Protein AF-A0A2A6BSS5-F1 (afdb_monomer_lite)

Structure (mmCIF, N/CA/C/O backbone):
data_AF-A0A2A6BSS5-F1
#
_entry.id   AF-A0A2A6BSS5-F1
#
loop_
_atom_site.group_PDB
_atom_site.id
_atom_site.type_symbol
_atom_site.label_atom_id
_atom_site.label_alt_id
_atom_site.label_comp_id
_atom_site.label_asym_id
_atom_site.label_entity_id
_atom_site.label_seq_id
_atom_site.pdbx_PDB_ins_code
_atom_site.Cartn_x
_atom_site.Cartn_y
_atom_site.Cartn_z
_atom_site.occupancy
_atom_site.B_iso_or_equiv
_atom_site.auth_seq_id
_atom_site.auth_comp_id
_atom_site.auth_asym_id
_atom_site.auth_atom_id
_atom_site.pdbx_PDB_model_num
ATOM 1 N N . MET A 1 1 ? -12.549 15.192 -15.424 1.00 35.25 1 MET A N 1
ATOM 2 C CA . MET A 1 1 ? -13.042 13.876 -14.959 1.00 35.25 1 MET A CA 1
ATOM 3 C C . MET A 1 1 ? -14.155 14.112 -13.940 1.00 35.25 1 MET A C 1
ATOM 5 O O . MET A 1 1 ? -13.982 14.927 -13.042 1.00 35.25 1 MET A O 1
ATOM 9 N N . LYS A 1 2 ? -15.348 13.545 -14.154 1.00 28.42 2 LYS A N 1
ATOM 10 C CA . LYS A 1 2 ? -16.578 13.883 -13.412 1.00 28.42 2 LYS A CA 1
ATOM 11 C C . LYS A 1 2 ? -16.532 13.221 -12.025 1.00 28.42 2 LYS A C 1
ATOM 13 O O . LYS A 1 2 ? -16.532 11.998 -11.940 1.00 28.42 2 LYS A O 1
ATOM 18 N N . ARG A 1 3 ? -16.462 14.033 -10.963 1.00 32.91 3 ARG A N 1
ATOM 19 C CA . ARG A 1 3 ? -16.429 13.622 -9.546 1.00 32.91 3 ARG A CA 1
ATOM 20 C C . ARG A 1 3 ? -17.677 12.781 -9.235 1.00 32.91 3 ARG A C 1
ATOM 22 O O . ARG A 1 3 ? -18.766 13.334 -9.099 1.00 32.91 3 ARG A O 1
ATOM 29 N N . ARG A 1 4 ? -17.546 11.454 -9.172 1.00 34.50 4 ARG A N 1
ATOM 30 C CA . ARG A 1 4 ? -18.600 10.576 -8.647 1.00 34.50 4 ARG A CA 1
ATOM 31 C C . ARG A 1 4 ? -18.338 10.370 -7.162 1.00 34.50 4 ARG A C 1
ATOM 33 O O . ARG A 1 4 ? -17.278 9.900 -6.772 1.00 34.50 4 ARG A O 1
ATOM 40 N N . ARG A 1 5 ? -19.298 10.812 -6.350 1.00 27.81 5 ARG A N 1
ATOM 41 C CA . ARG A 1 5 ? -19.370 10.572 -4.910 1.00 27.81 5 ARG A CA 1
ATOM 42 C C . ARG A 1 5 ? -19.511 9.061 -4.718 1.00 27.81 5 ARG A C 1
ATOM 44 O O . ARG A 1 5 ? -20.561 8.516 -5.036 1.00 27.81 5 ARG A O 1
ATOM 51 N N . ILE A 1 6 ? -18.443 8.403 -4.284 1.00 34.53 6 ILE A N 1
ATOM 52 C CA . ILE A 1 6 ? -18.503 7.017 -3.825 1.00 34.53 6 ILE A CA 1
ATOM 53 C C . ILE A 1 6 ? -19.058 7.091 -2.404 1.00 34.53 6 ILE A C 1
ATOM 55 O O . ILE A 1 6 ? -18.417 7.648 -1.514 1.00 34.53 6 ILE A O 1
ATOM 59 N N . GLU A 1 7 ? -20.299 6.646 -2.224 1.00 29.14 7 GLU A N 1
ATOM 60 C CA . GLU A 1 7 ? -20.890 6.500 -0.899 1.00 29.14 7 GLU A CA 1
ATOM 61 C C . GLU A 1 7 ? -20.183 5.358 -0.169 1.00 29.14 7 GLU A C 1
ATOM 63 O O . GLU A 1 7 ? -20.117 4.222 -0.635 1.00 29.14 7 GLU A O 1
ATOM 68 N N . SER A 1 8 ? -19.602 5.701 0.974 1.00 37.25 8 SER A N 1
ATOM 69 C CA . SER A 1 8 ? -18.917 4.803 1.887 1.00 37.25 8 SER A CA 1
ATOM 70 C C . SER A 1 8 ? -19.925 3.896 2.590 1.00 37.25 8 SER A C 1
ATOM 72 O O . SER A 1 8 ? -20.423 4.238 3.657 1.00 37.25 8 SER A O 1
ATOM 74 N N . ASN A 1 9 ? -20.192 2.732 2.006 1.00 31.08 9 ASN A N 1
ATOM 75 C CA . ASN A 1 9 ? -20.842 1.612 2.681 1.00 31.08 9 ASN A CA 1
ATOM 76 C C . ASN A 1 9 ? -19.883 0.418 2.691 1.00 31.08 9 ASN A C 1
ATOM 78 O O . ASN A 1 9 ? -20.084 -0.569 1.994 1.00 31.08 9 ASN A O 1
ATOM 82 N N . MET A 1 10 ? -18.817 0.523 3.486 1.00 33.16 10 MET A N 1
ATOM 83 C CA . MET A 1 10 ? -17.991 -0.623 3.872 1.00 33.16 10 MET A CA 1
ATOM 84 C C . MET A 1 10 ? -18.203 -0.885 5.365 1.00 33.16 10 MET A C 1
ATOM 86 O O . MET A 1 10 ? -17.323 -0.719 6.202 1.00 33.16 10 MET A O 1
ATOM 90 N N . LEU A 1 11 ? -19.446 -1.228 5.693 1.00 34.59 11 LEU A N 1
ATOM 91 C CA . LEU A 1 11 ? -19.810 -1.909 6.925 1.00 34.59 11 LEU A CA 1
ATOM 92 C C . LEU A 1 11 ? -19.987 -3.367 6.525 1.00 34.59 11 LEU A C 1
ATOM 94 O O . LEU A 1 11 ? -20.941 -3.679 5.823 1.00 34.59 11 LEU A O 1
ATOM 98 N N . ALA A 1 12 ? -19.065 -4.238 6.923 1.00 31.34 12 ALA A N 1
ATOM 99 C CA . ALA A 1 12 ? -19.339 -5.665 6.969 1.00 31.34 12 ALA A CA 1
ATOM 100 C C . ALA A 1 12 ? -20.230 -5.909 8.198 1.00 31.34 12 ALA A C 1
ATOM 102 O O . ALA A 1 12 ? -19.747 -5.730 9.321 1.00 31.34 12 ALA A O 1
ATOM 103 N N . PRO A 1 13 ? -21.519 -6.264 8.045 1.00 34.94 13 PRO A N 1
ATOM 104 C CA . PRO A 1 13 ? -22.302 -6.764 9.154 1.00 34.94 13 PRO A CA 1
ATOM 105 C C . PRO A 1 13 ? -22.022 -8.260 9.284 1.00 34.94 13 PRO A C 1
ATOM 107 O O . PRO A 1 13 ? -21.917 -8.988 8.295 1.00 34.94 13 PRO A O 1
ATOM 110 N N . GLY A 1 14 ? -21.887 -8.701 10.531 1.00 31.33 14 GLY A N 1
ATOM 111 C CA . GLY A 1 14 ? -21.763 -10.103 10.881 1.00 31.33 14 GLY A CA 1
ATOM 112 C C . GLY A 1 14 ? -22.845 -10.969 10.239 1.00 31.33 14 GLY A C 1
ATOM 113 O O . GLY A 1 14 ? -23.948 -10.523 9.927 1.00 31.33 14 GLY A O 1
ATOM 114 N N . VAL A 1 15 ? -22.471 -12.229 10.062 1.00 35.12 15 VAL A N 1
ATOM 115 C CA . VAL A 1 15 ? -23.301 -13.350 9.630 1.00 35.12 15 VAL A CA 1
ATOM 116 C C . VAL A 1 15 ? -24.721 -13.229 10.201 1.00 35.12 15 VAL A C 1
ATOM 118 O O . VAL A 1 15 ? -24.932 -13.290 11.413 1.00 35.12 15 VAL A O 1
ATOM 121 N N . HIS A 1 16 ? -25.678 -13.023 9.292 1.00 35.75 16 HIS A N 1
ATOM 122 C CA . HIS A 1 16 ? -27.119 -12.986 9.529 1.00 35.75 16 HIS A CA 1
ATOM 123 C C . HIS A 1 16 ? -27.554 -14.147 10.439 1.00 35.75 16 HIS A C 1
ATOM 125 O O . HIS A 1 16 ? -27.261 -15.311 10.185 1.00 35.75 16 HIS A O 1
ATOM 131 N N . THR A 1 17 ? -28.139 -13.839 11.594 1.00 36.16 17 THR A N 1
ATOM 1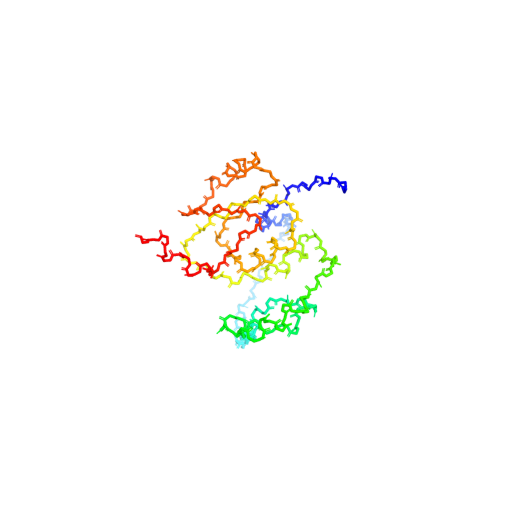32 C CA . THR A 1 17 ? -29.599 -13.787 11.779 1.00 36.16 17 THR A CA 1
ATOM 133 C C . THR A 1 17 ? -30.287 -15.103 11.410 1.00 36.16 17 THR A C 1
ATOM 135 O O . THR A 1 17 ? -30.674 -15.327 10.269 1.00 36.16 17 THR A O 1
ATOM 138 N N . PHE A 1 18 ? -30.449 -15.940 12.439 1.00 37.56 18 PHE A N 1
ATOM 139 C CA . PHE A 1 18 ? -31.662 -16.698 12.762 1.00 37.56 18 PHE A CA 1
ATOM 140 C C . PHE A 1 18 ? -32.727 -16.723 11.654 1.00 37.56 18 PHE A C 1
ATOM 142 O O . PHE A 1 18 ? -33.501 -15.778 11.488 1.00 37.56 18 PHE A O 1
ATOM 149 N N . CYS A 1 19 ? -32.791 -17.847 10.940 1.00 30.11 19 CYS A N 1
ATOM 150 C CA . CYS A 1 19 ? -33.908 -18.155 10.062 1.00 30.11 19 CYS A CA 1
ATOM 151 C C . CYS A 1 19 ? -35.148 -18.434 10.927 1.00 30.11 19 CYS A C 1
ATOM 153 O O . CYS A 1 19 ? -35.145 -19.295 11.808 1.00 30.11 19 CYS A O 1
ATOM 155 N N . PHE A 1 20 ? -36.173 -17.627 10.705 1.00 34.31 20 PHE A N 1
ATOM 156 C CA . PHE A 1 20 ? -37.417 -17.557 11.453 1.00 34.31 20 PHE A CA 1
ATOM 157 C C . PHE A 1 20 ? -38.507 -18.337 10.687 1.00 34.31 20 PHE A C 1
ATOM 159 O O . PHE A 1 20 ? -38.523 -18.327 9.460 1.00 34.31 20 PHE A O 1
ATOM 166 N N . LEU A 1 21 ? -39.457 -18.892 11.449 1.00 33.62 21 LEU A N 1
ATOM 167 C CA . LEU A 1 21 ? -40.807 -19.372 11.096 1.00 33.62 21 LEU A CA 1
ATOM 168 C C . LEU A 1 21 ? -41.075 -20.866 10.771 1.00 33.62 21 LEU A C 1
ATOM 170 O O . LEU A 1 21 ? -40.764 -21.406 9.718 1.00 33.62 21 LEU A O 1
ATOM 174 N N . THR A 1 22 ? -41.893 -21.408 11.690 1.00 39.53 22 THR A N 1
ATOM 175 C CA . THR A 1 22 ? -43.104 -22.236 11.517 1.00 39.53 22 THR A CA 1
ATOM 176 C C . THR A 1 22 ? -42.973 -23.725 11.222 1.00 39.53 22 THR A C 1
ATOM 178 O O . THR A 1 22 ? -42.830 -24.125 10.079 1.00 39.53 22 THR A O 1
ATOM 181 N N . MET A 1 23 ? -43.271 -24.543 12.238 1.00 34.22 23 MET A N 1
ATOM 182 C CA . MET A 1 23 ? -44.526 -25.310 12.264 1.00 34.22 23 MET A CA 1
ATOM 183 C C . MET A 1 23 ? -44.849 -25.771 13.693 1.00 34.22 23 MET A C 1
ATOM 185 O O . MET A 1 23 ? -44.180 -26.624 14.267 1.00 34.22 23 MET A O 1
ATOM 189 N N . VAL A 1 24 ? -45.898 -25.178 14.266 1.00 42.12 24 VAL A N 1
ATOM 190 C CA . VAL A 1 24 ? -46.597 -25.710 15.438 1.00 42.12 24 VAL A CA 1
ATOM 191 C C . VAL A 1 24 ? -47.544 -26.818 14.965 1.00 42.12 24 VAL A C 1
ATOM 193 O O . VAL A 1 24 ? -48.192 -26.692 13.928 1.00 42.12 24 VAL A O 1
ATOM 196 N N . SER A 1 25 ? -47.651 -27.852 15.801 1.00 38.94 25 SER A N 1
ATOM 197 C CA . SER A 1 25 ? -48.697 -28.882 15.893 1.00 38.94 25 SER A CA 1
ATOM 198 C C . SER A 1 25 ? -48.758 -29.989 14.832 1.00 38.94 25 SER A C 1
ATOM 200 O O . SER A 1 25 ? -49.351 -29.834 13.772 1.00 38.94 25 SER A O 1
ATOM 202 N N . ALA A 1 26 ? -48.319 -31.183 15.238 1.00 38.72 26 ALA A N 1
ATOM 203 C CA . ALA A 1 26 ? -49.088 -32.406 15.023 1.00 38.72 26 ALA A CA 1
ATOM 204 C C . ALA A 1 26 ? -49.030 -33.258 16.302 1.00 38.72 26 ALA A C 1
ATOM 206 O O . ALA A 1 26 ? -47.962 -33.627 16.787 1.00 38.72 26 ALA A O 1
ATOM 207 N N . LEU A 1 27 ? -50.211 -33.471 16.880 1.00 41.69 27 LEU A N 1
ATOM 208 C CA . LEU A 1 27 ? -50.489 -34.307 18.040 1.00 41.69 27 LEU A CA 1
ATOM 209 C C . LEU A 1 27 ? -50.230 -35.792 17.741 1.00 41.69 27 LEU A C 1
ATOM 211 O O . LEU A 1 27 ? -50.433 -36.258 16.624 1.00 41.69 27 LEU A O 1
ATOM 215 N N . SER A 1 28 ? -49.920 -36.521 18.817 1.00 46.22 28 SER A N 1
ATOM 216 C CA . SER A 1 28 ? -50.240 -37.939 19.038 1.00 46.22 28 SER A CA 1
ATOM 217 C C . SER A 1 28 ? -49.720 -38.962 18.023 1.00 46.22 28 SER A C 1
ATOM 219 O O . SER A 1 28 ? -50.402 -39.295 17.062 1.00 46.22 28 SER A O 1
ATOM 221 N N . LEU A 1 29 ? -48.593 -39.595 18.346 1.00 41.75 29 LEU A N 1
ATOM 222 C CA . LEU A 1 29 ? -48.520 -41.022 18.695 1.00 41.75 29 LEU A CA 1
ATOM 223 C C . LEU A 1 29 ? -47.066 -41.368 19.028 1.00 41.75 29 LEU A C 1
ATOM 225 O O . LEU A 1 29 ? -46.130 -40.881 18.403 1.00 41.75 29 LEU A O 1
ATOM 229 N N . GLY A 1 30 ? -46.899 -42.140 20.098 1.00 43.78 30 GLY A N 1
ATOM 230 C CA . GLY A 1 30 ? -45.606 -42.474 20.667 1.00 43.78 30 GLY A CA 1
ATOM 231 C C . GLY A 1 30 ? -44.713 -43.284 19.730 1.00 43.78 30 GLY A C 1
ATOM 232 O O . GLY A 1 30 ? -45.187 -44.069 18.915 1.00 43.78 30 GLY A O 1
ATOM 233 N N . ILE A 1 31 ? -43.414 -43.156 20.010 1.00 44.47 31 ILE A N 1
ATOM 234 C CA .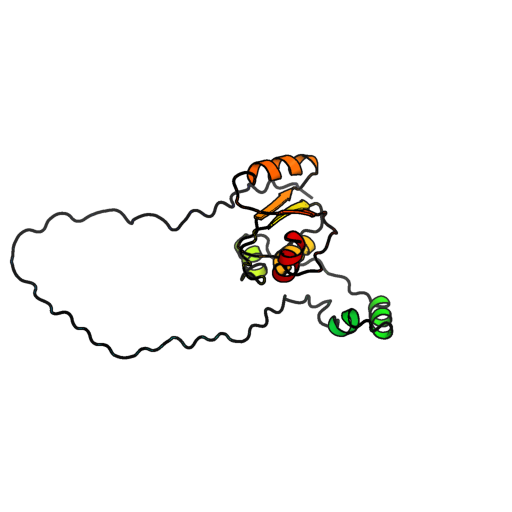 ILE A 1 31 ? -42.294 -43.992 19.562 1.00 44.47 31 ILE A CA 1
ATOM 235 C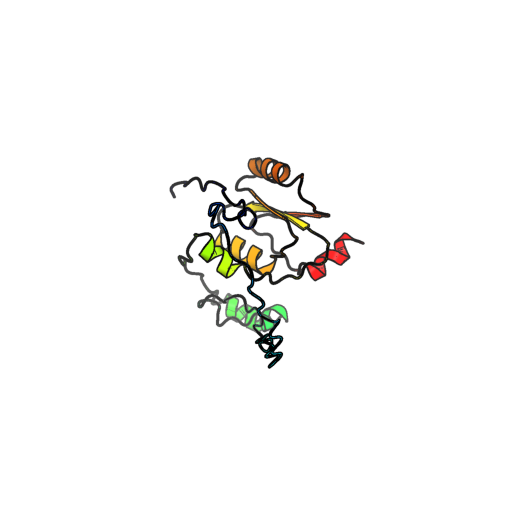 C . ILE A 1 31 ? -41.724 -43.623 18.185 1.00 44.47 31 ILE A C 1
ATOM 237 O O . ILE A 1 31 ? -42.162 -44.107 17.150 1.00 44.47 31 ILE A O 1
ATOM 241 N N . PHE A 1 32 ? -40.611 -42.885 18.217 1.00 34.31 32 PHE A N 1
ATOM 242 C CA . PHE A 1 32 ? -39.498 -43.098 17.293 1.00 34.31 32 PHE A CA 1
ATOM 243 C C . PHE A 1 32 ? -38.210 -43.220 18.107 1.00 34.31 32 PHE A C 1
ATOM 245 O O . PHE A 1 32 ? -37.619 -42.235 18.543 1.00 34.31 32 PHE A O 1
ATOM 252 N N . VAL A 1 33 ? -37.797 -44.465 18.337 1.00 41.34 33 VAL A N 1
ATOM 253 C CA . VAL A 1 33 ? -36.408 -44.796 18.647 1.00 41.34 33 VAL A CA 1
ATOM 254 C C . VAL A 1 33 ? -35.722 -44.988 17.304 1.00 41.34 33 VAL A C 1
ATOM 256 O O . VAL A 1 33 ? -36.012 -45.957 16.610 1.00 41.34 33 VAL A O 1
ATOM 259 N N . ILE A 1 34 ? -34.802 -44.094 16.944 1.00 42.91 34 ILE A N 1
ATOM 260 C CA . ILE A 1 34 ? -33.728 -44.433 16.009 1.00 42.91 34 ILE A CA 1
ATOM 261 C C . ILE A 1 34 ? -32.411 -44.059 16.683 1.00 42.91 34 ILE A C 1
ATOM 263 O O . ILE A 1 34 ? -31.989 -42.909 16.722 1.00 42.91 34 ILE A O 1
ATOM 267 N N . SER A 1 35 ? -31.850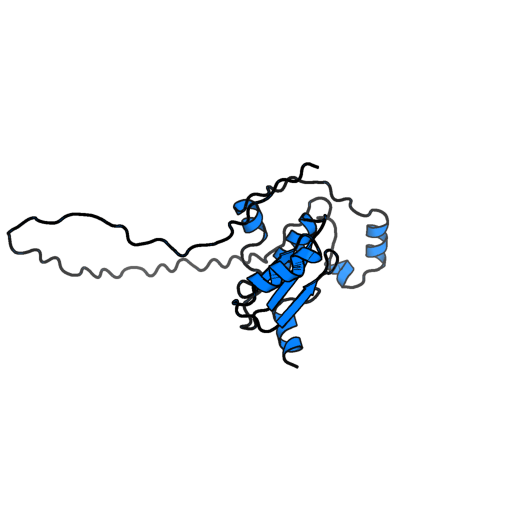 -45.104 17.292 1.00 37.81 35 SER A N 1
ATOM 268 C CA . SER A 1 35 ? -30.439 -45.376 17.546 1.00 37.81 35 SER A CA 1
ATOM 269 C C . SER A 1 35 ? -29.459 -44.437 16.841 1.00 37.81 35 SER A C 1
ATOM 271 O O . SER A 1 35 ? -29.403 -44.394 15.613 1.00 37.81 35 SER A O 1
ATOM 273 N N . SER A 1 36 ? -28.593 -43.810 17.634 1.00 42.38 36 SER A N 1
ATOM 274 C CA . SER A 1 36 ? -27.334 -43.209 17.206 1.00 42.38 36 SER A CA 1
ATOM 275 C C . SER A 1 36 ? -26.511 -44.211 16.387 1.00 42.38 36 SER A C 1
ATOM 277 O O . SER A 1 36 ? -25.847 -45.084 16.945 1.00 42.38 36 SER A O 1
ATOM 279 N N . LEU A 1 37 ? -26.535 -44.100 15.059 1.00 41.38 37 LEU A N 1
ATOM 280 C CA . LEU A 1 37 ? -25.572 -44.786 14.205 1.00 41.38 37 LEU A CA 1
ATOM 281 C C . LEU A 1 37 ? -24.317 -43.907 14.116 1.00 41.38 37 LEU A C 1
ATOM 283 O O . LEU A 1 37 ? -24.152 -43.109 13.199 1.00 41.38 37 LEU A O 1
ATOM 287 N N . ASN A 1 38 ? -23.432 -44.048 15.104 1.00 44.25 38 ASN A N 1
ATOM 288 C CA . ASN A 1 38 ? -22.032 -43.662 14.950 1.00 44.25 38 ASN A CA 1
ATOM 289 C C . ASN A 1 38 ? -21.362 -44.700 14.043 1.00 44.25 38 ASN A C 1
ATOM 291 O O . ASN A 1 38 ? -20.769 -45.666 14.518 1.00 44.25 38 ASN A O 1
ATOM 295 N N . LEU A 1 39 ? -21.474 -44.511 12.730 1.00 39.78 39 LEU A N 1
ATOM 296 C CA . LEU A 1 39 ? -20.577 -45.142 11.769 1.00 39.78 39 LEU A CA 1
ATOM 297 C C . LEU A 1 39 ? -19.415 -44.178 11.541 1.00 39.78 39 LEU A C 1
ATOM 299 O O . LEU A 1 39 ? -19.401 -43.370 10.618 1.00 39.78 39 LEU A O 1
ATOM 303 N N . GLY A 1 40 ? -18.456 -44.256 12.463 1.00 43.09 40 GLY A N 1
ATOM 304 C CA . GLY A 1 40 ? -17.116 -43.747 12.244 1.00 43.09 40 GLY A CA 1
ATOM 305 C C . GLY A 1 40 ? -16.466 -44.562 11.135 1.00 43.09 40 GLY A C 1
ATOM 306 O O . GLY A 1 40 ? -16.069 -45.702 11.353 1.00 43.09 40 GLY A O 1
ATOM 307 N N . LEU A 1 41 ? -16.370 -43.969 9.950 1.00 35.50 41 LEU A N 1
ATOM 308 C CA . LEU A 1 41 ? -15.462 -44.396 8.899 1.00 35.50 41 LEU A CA 1
ATOM 309 C C . LEU A 1 41 ? -14.892 -43.151 8.229 1.00 35.50 41 LEU A C 1
ATOM 311 O O . LEU A 1 41 ? -15.622 -42.362 7.639 1.00 35.50 41 LEU A O 1
ATOM 315 N N . GLY A 1 42 ? -13.570 -43.035 8.312 1.00 32.06 42 GLY A N 1
ATOM 316 C CA . GLY A 1 42 ? -12.776 -42.209 7.417 1.00 32.06 42 GLY A CA 1
ATOM 317 C C . GLY A 1 42 ? -12.687 -40.750 7.826 1.00 32.06 42 GLY A C 1
ATOM 318 O O . GLY A 1 42 ? -13.370 -39.894 7.273 1.00 32.06 42 GLY A O 1
ATOM 319 N N . SER A 1 43 ? -11.739 -40.454 8.712 1.00 37.16 43 SER A N 1
ATOM 320 C CA . SER A 1 43 ? -10.985 -39.209 8.621 1.00 37.16 43 SER A CA 1
ATOM 321 C C . SER A 1 43 ? -10.287 -39.169 7.258 1.00 37.16 43 SER A C 1
ATOM 323 O O . SER A 1 43 ? -9.132 -39.562 7.127 1.00 37.16 43 SER A O 1
ATOM 325 N N . ASN A 1 44 ? -10.998 -38.720 6.230 1.00 36.97 44 ASN A N 1
ATOM 326 C CA . ASN A 1 44 ? -10.332 -38.005 5.162 1.00 36.97 44 ASN A CA 1
ATOM 327 C C . ASN A 1 44 ? -10.256 -36.568 5.658 1.00 36.97 44 ASN A C 1
ATOM 329 O O . ASN A 1 44 ? -11.170 -35.772 5.444 1.00 36.97 44 ASN A O 1
ATOM 333 N N . GLU A 1 45 ? -9.172 -36.273 6.383 1.00 38.16 45 GLU A N 1
ATOM 334 C CA . GLU A 1 45 ? -8.585 -34.941 6.304 1.00 38.16 45 GLU A CA 1
ATOM 335 C C . GLU A 1 45 ? -8.635 -34.536 4.826 1.00 38.16 45 GLU A C 1
ATOM 337 O O . GLU A 1 45 ? -8.125 -35.281 3.977 1.00 38.16 45 GLU A O 1
ATOM 342 N N . PRO A 1 46 ? -9.249 -33.400 4.462 1.00 34.06 46 PRO A N 1
ATOM 343 C CA . PRO A 1 46 ? -8.795 -32.743 3.263 1.00 34.06 46 PRO A CA 1
ATOM 344 C C . PRO A 1 46 ? -7.335 -32.421 3.555 1.00 34.06 46 PRO A C 1
ATOM 346 O O . PRO A 1 46 ? -7.048 -31.576 4.401 1.00 34.06 46 PRO A O 1
ATOM 349 N N . LEU A 1 47 ? -6.448 -33.195 2.924 1.00 32.84 47 LEU A N 1
ATOM 350 C CA . LEU A 1 47 ? -5.043 -32.878 2.758 1.00 32.84 47 LEU A CA 1
ATOM 351 C C . LEU A 1 47 ? -4.955 -31.375 2.568 1.00 32.84 47 LEU A C 1
ATOM 353 O O . LEU A 1 47 ? -5.464 -30.838 1.582 1.00 32.84 47 LEU A O 1
ATOM 357 N N . ASP A 1 48 ? -4.369 -30.746 3.574 1.00 38.59 48 ASP A N 1
ATOM 358 C CA . ASP A 1 48 ? -3.914 -29.381 3.569 1.00 38.59 48 ASP A CA 1
ATOM 359 C C . ASP A 1 48 ? -2.993 -29.211 2.362 1.00 38.59 48 ASP A C 1
ATOM 361 O O . ASP A 1 48 ? -1.782 -29.424 2.403 1.00 38.59 48 ASP A O 1
ATOM 365 N N . GLN A 1 49 ? -3.609 -28.894 1.229 1.00 35.97 49 GLN A N 1
ATOM 366 C CA . GLN A 1 49 ? -2.940 -28.274 0.114 1.00 35.97 49 GLN A CA 1
ATOM 367 C C . GLN A 1 49 ? -2.752 -26.808 0.504 1.00 35.97 49 GLN A C 1
ATOM 369 O O . GLN A 1 49 ? -3.271 -25.903 -0.144 1.00 35.97 49 GLN A O 1
ATOM 374 N N . HIS A 1 50 ? -1.899 -26.566 1.501 1.00 39.94 50 HIS A N 1
ATOM 375 C CA . HIS A 1 50 ? -0.900 -25.516 1.398 1.00 39.94 50 HIS A CA 1
ATOM 376 C C . HIS A 1 50 ? -0.010 -25.854 0.192 1.00 39.94 50 HIS A C 1
ATOM 378 O O . HIS A 1 50 ? 1.175 -26.177 0.298 1.00 39.94 50 HIS A O 1
ATOM 384 N N . GLU A 1 51 ? -0.609 -25.805 -1.001 1.00 38.22 51 GLU A N 1
ATOM 385 C CA . GLU A 1 51 ? 0.135 -25.514 -2.199 1.00 38.22 51 GLU A CA 1
ATOM 386 C C . GLU A 1 51 ? 0.879 -24.224 -1.875 1.00 38.22 51 GLU A C 1
ATOM 388 O O . GLU A 1 51 ? 0.293 -23.258 -1.381 1.00 38.22 51 GLU A O 1
ATOM 393 N N . ASN A 1 52 ? 2.197 -24.276 -2.038 1.00 40.31 52 ASN A N 1
ATOM 394 C CA . ASN A 1 52 ? 3.104 -23.148 -1.940 1.00 40.31 52 ASN A CA 1
ATOM 395 C C . ASN A 1 52 ? 2.692 -22.094 -2.980 1.00 40.31 52 ASN A C 1
ATOM 397 O O . ASN A 1 52 ? 3.376 -21.877 -3.979 1.00 40.31 52 ASN A O 1
ATOM 401 N N . ILE A 1 53 ? 1.583 -21.401 -2.742 1.00 46.59 53 ILE A N 1
ATOM 402 C CA . ILE A 1 53 ? 1.348 -20.080 -3.279 1.00 46.59 53 ILE A CA 1
ATOM 403 C C . ILE A 1 53 ? 2.285 -19.213 -2.453 1.00 46.59 53 ILE A C 1
ATOM 405 O O . ILE A 1 53 ? 1.904 -18.582 -1.471 1.00 46.59 53 ILE A O 1
ATOM 409 N N . VAL A 1 54 ? 3.565 -19.219 -2.833 1.00 51.28 54 VAL A N 1
ATOM 410 C CA . VAL A 1 54 ? 4.360 -18.013 -2.656 1.00 51.28 54 VAL A CA 1
ATOM 411 C C . VAL A 1 54 ? 3.471 -16.930 -3.242 1.00 51.28 54 VAL A C 1
ATOM 413 O O . VAL A 1 54 ? 3.114 -17.005 -4.415 1.00 51.28 54 VAL A O 1
ATOM 416 N N . ASP A 1 55 ? 2.991 -16.044 -2.381 1.00 56.31 55 ASP A N 1
ATOM 417 C CA . ASP A 1 55 ? 2.008 -15.018 -2.687 1.00 56.31 55 ASP A CA 1
ATOM 418 C C . ASP A 1 55 ? 2.665 -13.995 -3.625 1.00 56.31 55 ASP A C 1
ATOM 420 O O . ASP A 1 55 ? 3.148 -12.935 -3.222 1.00 56.31 55 ASP A O 1
ATOM 424 N N . VAL A 1 56 ? 2.843 -14.401 -4.885 1.00 66.19 56 VAL A N 1
ATOM 425 C CA . VAL A 1 56 ? 3.509 -13.613 -5.907 1.00 66.19 56 VAL A CA 1
ATOM 426 C C . VAL A 1 56 ? 2.520 -12.533 -6.285 1.00 66.19 56 VAL A C 1
ATOM 428 O O . VAL A 1 56 ? 1.584 -12.767 -7.048 1.00 66.19 56 VAL A O 1
ATOM 431 N N . LEU A 1 57 ? 2.752 -11.337 -5.742 1.00 73.50 57 LEU A N 1
ATOM 432 C CA . LEU A 1 57 ? 2.095 -10.124 -6.204 1.00 73.50 57 LEU A CA 1
ATOM 433 C C . LEU A 1 57 ? 2.144 -10.102 -7.737 1.00 73.50 57 LEU A C 1
ATOM 435 O O . LEU A 1 57 ? 3.239 -10.218 -8.309 1.00 73.50 57 LEU A O 1
ATOM 439 N N . PRO A 1 58 ? 0.986 -10.003 -8.409 1.00 74.25 58 PRO A N 1
ATOM 440 C CA . PRO A 1 58 ? 0.935 -10.095 -9.854 1.00 74.25 58 PRO A CA 1
ATOM 441 C C . PRO A 1 58 ? 1.783 -8.976 -10.459 1.00 74.25 58 PRO A C 1
ATOM 443 O O . PRO A 1 58 ? 1.549 -7.791 -10.225 1.00 74.25 58 PRO A O 1
ATOM 446 N N . LYS A 1 59 ? 2.801 -9.353 -11.239 1.00 83.12 59 LYS A N 1
ATOM 447 C CA . LYS A 1 59 ? 3.603 -8.385 -11.989 1.00 83.12 59 LYS A CA 1
ATOM 448 C C . LYS A 1 59 ? 2.833 -7.949 -13.228 1.00 83.12 59 LYS A C 1
ATOM 450 O O . LYS A 1 59 ? 2.305 -8.787 -13.960 1.00 83.12 59 LYS A O 1
ATOM 455 N N . ARG A 1 60 ? 2.838 -6.645 -13.507 1.00 85.69 60 ARG A N 1
ATOM 456 C CA . ARG A 1 60 ? 2.366 -6.121 -14.792 1.00 85.69 60 ARG A CA 1
ATOM 457 C C . ARG A 1 60 ? 3.243 -6.651 -15.926 1.00 85.69 60 ARG A C 1
ATOM 459 O O . ARG A 1 60 ? 4.450 -6.834 -15.759 1.00 85.69 60 ARG A O 1
ATOM 466 N N . SER A 1 61 ? 2.640 -6.887 -17.086 1.00 89.31 61 SER A N 1
ATOM 467 C CA . SER A 1 61 ? 3.339 -7.437 -18.255 1.00 89.31 61 SER A CA 1
ATOM 468 C C . SER A 1 61 ? 4.523 -6.567 -18.693 1.00 89.31 61 SER A C 1
ATOM 470 O O . SER A 1 61 ? 5.593 -7.071 -19.032 1.00 89.31 61 SER A O 1
ATOM 472 N N . GLU A 1 62 ? 4.364 -5.252 -18.568 1.00 91.56 62 GLU A N 1
ATOM 473 C CA . GLU A 1 62 ? 5.330 -4.218 -18.918 1.00 91.56 62 GLU A CA 1
ATOM 474 C C . GLU A 1 62 ? 6.586 -4.293 -18.047 1.00 91.56 62 GLU A C 1
ATOM 476 O O . GLU A 1 62 ? 7.664 -3.912 -18.491 1.00 91.56 62 GLU A O 1
ATOM 481 N N . THR A 1 63 ? 6.472 -4.812 -16.822 1.00 91.44 63 THR A N 1
ATOM 482 C CA . THR A 1 63 ? 7.582 -4.964 -15.869 1.00 91.44 63 THR A CA 1
ATOM 483 C C . THR A 1 63 ? 7.947 -6.423 -15.602 1.00 91.44 63 THR A C 1
ATOM 485 O O . THR A 1 63 ? 8.859 -6.690 -14.821 1.00 91.44 63 THR A O 1
ATOM 488 N N . ALA A 1 64 ? 7.308 -7.383 -16.279 1.00 90.31 64 ALA A N 1
ATOM 489 C CA . ALA A 1 64 ? 7.546 -8.813 -16.077 1.00 90.31 64 ALA A CA 1
ATOM 490 C C . ALA A 1 64 ? 9.005 -9.222 -16.350 1.00 90.31 64 ALA A C 1
ATOM 492 O O . ALA A 1 64 ? 9.526 -10.128 -15.701 1.00 90.31 64 ALA A O 1
ATOM 493 N N . HIS A 1 65 ? 9.678 -8.516 -17.263 1.00 91.62 65 HIS A N 1
ATOM 494 C CA . HIS A 1 65 ? 11.082 -8.728 -17.619 1.00 91.62 65 HIS A CA 1
ATOM 495 C C . HIS A 1 65 ? 12.085 -8.121 -16.616 1.00 91.62 65 HIS A C 1
ATOM 497 O O . HIS A 1 65 ? 13.289 -8.345 -16.745 1.00 91.62 65 HIS A O 1
ATOM 503 N N . VAL A 1 66 ? 11.622 -7.335 -15.636 1.00 93.06 66 VAL A N 1
ATOM 504 C CA . VAL A 1 66 ? 12.488 -6.669 -14.655 1.00 93.06 66 VAL A CA 1
ATOM 505 C C . VAL A 1 66 ? 12.823 -7.622 -13.503 1.00 93.06 66 VAL A C 1
ATOM 507 O O . VAL A 1 66 ? 11.946 -8.100 -12.771 1.00 93.06 66 VAL A O 1
ATOM 510 N N . ASP A 1 67 ? 14.119 -7.862 -13.302 1.00 93.44 67 ASP A N 1
ATOM 511 C CA . ASP A 1 67 ? 14.654 -8.642 -12.187 1.00 93.44 67 ASP A CA 1
ATOM 512 C C . ASP A 1 67 ? 14.908 -7.743 -10.965 1.00 93.44 67 ASP A C 1
ATOM 514 O O . ASP A 1 67 ? 15.978 -7.150 -10.785 1.00 93.44 67 ASP A O 1
ATOM 518 N N . CYS A 1 68 ? 13.907 -7.662 -10.086 1.00 91.06 68 CYS A N 1
ATOM 519 C CA . CYS A 1 68 ? 13.998 -6.888 -8.850 1.00 91.06 68 CYS A CA 1
ATOM 520 C C . CYS A 1 68 ? 15.106 -7.388 -7.909 1.00 91.06 68 CYS A C 1
ATOM 522 O O . CYS A 1 68 ? 15.682 -6.584 -7.179 1.00 91.06 68 CYS A O 1
ATOM 524 N N . ALA A 1 69 ? 15.441 -8.684 -7.918 1.00 94.19 69 ALA A N 1
ATOM 525 C CA . ALA A 1 69 ? 16.448 -9.227 -7.011 1.00 94.19 69 ALA A CA 1
ATOM 526 C C . ALA A 1 69 ? 17.846 -8.709 -7.359 1.00 94.19 69 ALA A C 1
ATOM 528 O O . ALA A 1 69 ? 18.656 -8.487 -6.459 1.00 94.19 69 ALA A O 1
ATOM 529 N N . ARG A 1 70 ? 18.144 -8.496 -8.647 1.00 96.75 70 ARG A N 1
ATOM 530 C CA . ARG A 1 70 ? 19.389 -7.835 -9.075 1.00 96.75 70 ARG A CA 1
ATOM 531 C C . ARG A 1 70 ? 19.444 -6.382 -8.620 1.00 96.75 70 ARG A C 1
ATOM 533 O O . ARG A 1 70 ? 20.469 -5.951 -8.096 1.00 96.75 70 ARG A O 1
ATOM 540 N N . LEU A 1 71 ? 18.336 -5.655 -8.763 1.00 94.81 71 LEU A N 1
ATOM 541 C CA . LEU A 1 71 ? 18.249 -4.252 -8.350 1.00 94.81 71 LEU A CA 1
ATOM 542 C C . LEU A 1 71 ? 18.430 -4.092 -6.834 1.00 94.81 71 LEU A C 1
ATOM 544 O O . LEU A 1 71 ? 19.244 -3.281 -6.403 1.00 94.81 71 LEU A O 1
ATOM 548 N N . ILE A 1 72 ? 17.748 -4.909 -6.024 1.00 94.31 72 ILE A N 1
ATOM 549 C CA . ILE A 1 72 ? 17.855 -4.875 -4.554 1.00 94.31 72 ILE A CA 1
ATOM 550 C C . ILE A 1 72 ? 19.271 -5.247 -4.085 1.00 94.31 72 ILE A C 1
ATOM 552 O O . ILE A 1 72 ? 19.764 -4.684 -3.111 1.00 94.31 72 ILE A O 1
ATOM 556 N N . ARG A 1 73 ? 19.961 -6.146 -4.800 1.00 96.69 73 ARG A N 1
ATOM 557 C CA . ARG A 1 73 ? 21.367 -6.501 -4.530 1.00 96.69 73 ARG A CA 1
ATOM 558 C C . ARG A 1 73 ? 22.380 -5.450 -5.004 1.00 96.69 73 ARG A C 1
ATOM 560 O O . ARG A 1 73 ? 23.576 -5.649 -4.807 1.00 96.69 73 ARG A O 1
ATOM 567 N N . GLY A 1 74 ? 21.930 -4.346 -5.602 1.00 96.12 74 GLY A N 1
ATOM 568 C CA . GLY A 1 74 ? 22.791 -3.230 -5.992 1.00 96.12 74 GLY A CA 1
ATOM 569 C C . GLY A 1 74 ? 23.524 -3.414 -7.323 1.00 96.12 74 GLY A C 1
ATOM 570 O O . GLY A 1 74 ? 24.587 -2.827 -7.512 1.00 96.12 74 GLY A O 1
ATOM 571 N N . ASP A 1 75 ? 22.987 -4.208 -8.255 1.00 97.81 75 ASP A N 1
ATOM 572 C CA . ASP A 1 75 ? 23.546 -4.349 -9.607 1.00 97.81 75 ASP A CA 1
ATOM 573 C C . ASP A 1 75 ? 23.384 -3.045 -10.414 1.00 97.81 75 ASP A C 1
ATOM 575 O O . ASP A 1 75 ? 22.362 -2.792 -11.059 1.00 97.81 75 ASP A O 1
ATOM 579 N N . THR A 1 76 ? 24.404 -2.187 -10.363 1.00 97.00 76 THR A N 1
ATOM 580 C CA . THR A 1 76 ? 24.396 -0.863 -11.005 1.00 97.00 76 THR A CA 1
ATOM 581 C C . THR A 1 76 ? 24.438 -0.935 -12.530 1.00 97.00 76 THR A C 1
ATOM 583 O O . THR A 1 76 ? 23.876 -0.063 -13.197 1.00 97.00 76 THR A O 1
ATOM 586 N N . GLY A 1 77 ? 25.068 -1.972 -13.093 1.00 97.12 77 GLY A N 1
ATOM 587 C CA . GLY A 1 77 ? 25.118 -2.201 -14.536 1.00 97.12 77 GLY A CA 1
ATOM 588 C C . GLY A 1 77 ? 23.725 -2.488 -15.088 1.00 97.12 77 GLY A C 1
ATOM 589 O O . GLY A 1 77 ? 23.278 -1.820 -16.021 1.00 97.12 77 GLY A O 1
ATOM 590 N N . TYR A 1 78 ? 23.005 -3.400 -14.435 1.00 96.38 78 TYR A N 1
ATOM 591 C CA . TYR A 1 78 ? 21.617 -3.703 -14.772 1.00 96.38 78 TYR A CA 1
ATOM 592 C C . TYR A 1 78 ? 20.677 -2.523 -14.523 1.00 96.38 78 TYR A C 1
ATOM 594 O O . TYR A 1 78 ? 19.829 -2.214 -15.357 1.00 96.38 78 TYR A O 1
ATOM 602 N N . ALA A 1 79 ? 20.853 -1.804 -13.410 1.00 95.81 79 ALA A N 1
ATOM 603 C CA . ALA A 1 79 ? 20.056 -0.613 -13.130 1.00 95.81 79 ALA A CA 1
ATOM 604 C C . ALA A 1 79 ? 20.192 0.439 -14.244 1.00 95.81 79 ALA A C 1
ATOM 606 O O . ALA A 1 79 ? 19.201 1.058 -14.630 1.00 95.81 79 ALA A O 1
ATOM 607 N N . LYS A 1 80 ? 21.398 0.613 -14.803 1.00 96.56 80 LYS A N 1
ATOM 608 C CA . LYS A 1 80 ? 21.635 1.515 -15.936 1.00 96.56 80 LYS A CA 1
ATOM 609 C C . LYS A 1 80 ? 20.959 1.024 -17.218 1.00 96.56 80 LYS A C 1
ATOM 611 O O . LYS A 1 80 ? 20.396 1.841 -17.940 1.00 96.56 80 LYS A O 1
ATOM 616 N N . GLU A 1 81 ? 20.986 -0.279 -17.488 1.00 95.31 81 GLU A N 1
ATOM 617 C CA . GLU A 1 81 ? 20.284 -0.891 -18.624 1.00 95.31 81 GLU A CA 1
ATOM 618 C C . GLU A 1 81 ? 18.774 -0.620 -18.568 1.00 95.31 81 GLU A C 1
ATOM 620 O O . GLU A 1 81 ? 18.208 -0.066 -19.511 1.00 95.31 81 GLU A O 1
ATOM 625 N N . ILE A 1 82 ? 18.144 -0.906 -17.424 1.00 95.00 82 ILE A N 1
ATOM 626 C CA . ILE A 1 82 ? 16.718 -0.635 -17.201 1.00 95.00 82 ILE A CA 1
ATOM 627 C C . ILE A 1 82 ? 16.421 0.868 -17.253 1.00 95.00 82 ILE A C 1
ATOM 629 O O . ILE A 1 82 ? 15.389 1.276 -17.779 1.00 95.00 82 ILE A O 1
ATOM 633 N N . ALA A 1 83 ? 17.322 1.719 -16.754 1.00 93.81 83 ALA A N 1
ATOM 634 C CA . ALA A 1 83 ? 17.140 3.168 -16.804 1.00 93.81 83 ALA A CA 1
ATOM 635 C C . ALA A 1 83 ? 17.136 3.726 -18.237 1.00 93.81 83 ALA A C 1
ATOM 637 O O . ALA A 1 83 ? 16.417 4.692 -18.496 1.00 93.81 83 ALA A O 1
ATOM 638 N N . MET A 1 84 ? 17.897 3.130 -19.164 1.00 94.00 84 MET A N 1
ATOM 639 C CA . MET A 1 84 ? 17.900 3.538 -20.577 1.00 94.00 84 MET A CA 1
ATOM 640 C C . MET A 1 84 ? 16.572 3.222 -21.274 1.00 94.00 84 MET A C 1
ATOM 642 O O . MET A 1 84 ? 16.141 3.993 -22.126 1.00 94.00 84 MET A O 1
ATOM 646 N N . ASN A 1 85 ? 15.903 2.138 -20.874 1.00 89.75 85 ASN A N 1
ATOM 647 C CA . ASN A 1 85 ? 14.626 1.694 -21.435 1.00 89.75 85 ASN A CA 1
ATOM 648 C C . ASN A 1 85 ? 13.569 1.546 -20.334 1.00 89.75 85 ASN A C 1
ATOM 650 O O . ASN A 1 85 ? 12.994 0.474 -20.152 1.00 89.75 85 ASN A O 1
ATOM 654 N N . ARG A 1 86 ? 13.331 2.624 -19.570 1.00 91.62 86 ARG A N 1
ATOM 655 C CA . ARG A 1 86 ? 12.393 2.597 -18.439 1.00 91.62 86 ARG A CA 1
ATOM 656 C C . ARG A 1 86 ? 11.001 2.138 -18.915 1.00 91.62 86 ARG A C 1
ATOM 658 O O . ARG A 1 86 ? 10.428 2.818 -19.774 1.00 91.62 86 ARG A O 1
ATOM 665 N N . PRO A 1 87 ? 10.427 1.065 -18.331 1.00 91.06 87 PRO A N 1
ATOM 666 C CA . PRO A 1 87 ? 9.077 0.630 -18.661 1.00 91.06 87 PRO A CA 1
ATOM 667 C C . PRO A 1 87 ? 8.064 1.749 -18.423 1.00 91.06 87 PRO A C 1
ATOM 669 O O . PRO A 1 87 ? 8.103 2.429 -17.394 1.00 91.06 87 PRO A O 1
ATOM 672 N N . LYS A 1 88 ? 7.155 1.938 -19.379 1.00 90.31 88 LYS A N 1
ATOM 673 C CA . LYS A 1 88 ? 5.983 2.798 -19.215 1.00 90.31 88 LYS A CA 1
ATOM 674 C C . LYS A 1 88 ? 4.807 1.909 -18.857 1.00 90.31 88 LYS A C 1
ATOM 676 O O . LYS A 1 88 ? 4.605 0.885 -19.498 1.00 90.31 88 LYS A O 1
ATOM 681 N N . LEU A 1 89 ? 4.096 2.286 -17.802 1.00 87.50 89 LEU A N 1
ATOM 682 C CA . LEU A 1 89 ? 2.892 1.583 -17.391 1.00 87.50 89 LEU A CA 1
ATOM 683 C C . LEU A 1 89 ? 1.736 2.095 -18.233 1.00 87.50 89 LEU A C 1
ATOM 685 O O . LEU A 1 89 ? 1.505 3.307 -18.280 1.00 87.50 89 LEU A O 1
ATOM 689 N N . GLU A 1 90 ? 1.023 1.179 -18.872 1.00 86.25 90 GLU A N 1
ATOM 690 C CA . GLU A 1 90 ? -0.189 1.538 -19.588 1.00 86.25 90 GLU A CA 1
ATOM 691 C C . GLU A 1 90 ? -1.373 1.578 -18.607 1.00 86.25 90 GLU A C 1
ATOM 693 O O . GLU A 1 90 ? -1.421 0.796 -17.646 1.00 86.25 90 GLU A O 1
ATOM 698 N N . PRO A 1 91 ? -2.338 2.495 -18.796 1.00 82.81 91 PRO A N 1
ATOM 699 C CA . PRO A 1 91 ? -3.576 2.474 -18.032 1.00 82.81 91 PRO A CA 1
ATOM 700 C C . PRO A 1 91 ? -4.347 1.185 -18.329 1.00 82.81 91 PRO A C 1
ATOM 702 O O . PRO A 1 91 ? -4.699 0.916 -19.478 1.00 82.81 91 PRO A O 1
ATOM 705 N N . VAL A 1 92 ? -4.642 0.407 -17.291 1.00 80.75 92 VAL A N 1
ATOM 706 C CA . VAL A 1 92 ? -5.457 -0.809 -17.392 1.00 80.75 92 VAL A CA 1
ATOM 707 C C . VAL A 1 92 ? -6.719 -0.604 -16.567 1.00 80.75 92 VAL A C 1
ATOM 709 O O . VAL A 1 92 ? -6.653 -0.130 -15.435 1.00 80.75 92 VAL A O 1
ATOM 712 N N . ASP A 1 93 ? -7.877 -0.959 -17.124 1.00 82.31 93 ASP A N 1
ATOM 713 C CA . ASP A 1 93 ? -9.107 -1.034 -16.337 1.00 82.31 93 ASP A CA 1
ATOM 714 C C . ASP A 1 93 ? -9.116 -2.350 -15.554 1.00 82.31 93 ASP A C 1
ATOM 716 O O . ASP A 1 93 ? -9.356 -3.421 -16.111 1.00 82.31 93 ASP A O 1
ATOM 720 N N . LEU A 1 94 ? -8.784 -2.269 -14.266 1.00 78.50 94 LEU A N 1
ATOM 721 C CA . LEU A 1 94 ? -8.675 -3.424 -13.372 1.00 78.50 94 LEU A CA 1
ATOM 722 C C . LEU A 1 94 ? -10.007 -3.786 -12.696 1.00 78.50 94 LEU A C 1
ATOM 724 O O . LEU A 1 94 ? -10.058 -4.739 -11.919 1.00 78.50 94 LEU A O 1
ATOM 728 N N . GLY A 1 95 ? -11.084 -3.045 -12.967 1.00 85.75 95 GLY A N 1
ATOM 729 C CA . GLY A 1 95 ? -12.336 -3.178 -12.231 1.00 85.75 95 GLY A CA 1
ATOM 730 C C . GLY A 1 95 ? -12.240 -2.565 -10.828 1.00 85.75 95 GLY A C 1
ATOM 731 O O . GLY A 1 95 ? -11.336 -2.856 -10.039 1.00 85.75 95 GLY A O 1
ATOM 732 N N . TRP A 1 96 ? -13.201 -1.693 -10.526 1.00 84.00 96 TRP A N 1
ATOM 733 C CA . TRP A 1 96 ? -13.237 -0.864 -9.312 1.00 84.00 96 TRP A CA 1
ATOM 734 C C . TRP A 1 96 ? -14.339 -1.275 -8.334 1.00 84.00 96 TRP A C 1
ATOM 736 O O . TRP A 1 96 ? -14.627 -0.551 -7.382 1.00 84.00 96 TRP A O 1
ATOM 746 N N . ASP A 1 97 ? -15.008 -2.398 -8.592 1.00 91.94 97 ASP A N 1
ATOM 747 C CA . ASP A 1 97 ? -15.955 -2.952 -7.637 1.00 91.94 97 ASP A CA 1
ATOM 748 C C . ASP A 1 97 ? -15.226 -3.584 -6.443 1.00 91.94 97 ASP A C 1
ATOM 750 O O . ASP A 1 97 ? -14.037 -3.916 -6.494 1.00 91.94 97 ASP A O 1
ATOM 754 N N . CYS A 1 98 ? -15.953 -3.732 -5.336 1.00 90.44 98 CYS A N 1
ATOM 755 C CA . CYS A 1 98 ? -15.383 -4.251 -4.099 1.00 90.44 98 CYS A CA 1
ATOM 756 C C . CYS A 1 98 ? -14.811 -5.662 -4.268 1.00 90.44 98 CYS A C 1
ATOM 758 O O . CYS A 1 98 ? -13.808 -5.969 -3.635 1.00 90.44 98 CYS A O 1
ATOM 760 N N . SER A 1 99 ? -15.422 -6.508 -5.103 1.00 92.88 99 SER A N 1
ATOM 761 C CA . SER A 1 99 ? -14.972 -7.885 -5.309 1.00 92.88 99 SER A CA 1
ATOM 762 C C . SER A 1 99 ? -13.640 -7.924 -6.057 1.00 92.88 99 SER A C 1
ATOM 764 O O . SER A 1 99 ? -12.740 -8.653 -5.649 1.00 92.88 99 SER A O 1
ATOM 766 N N . ALA A 1 100 ? -13.481 -7.094 -7.089 1.00 91.12 100 ALA A N 1
ATOM 767 C CA . ALA A 1 100 ? -12.243 -6.959 -7.846 1.00 91.12 100 ALA A CA 1
ATOM 768 C C . ALA A 1 100 ? -11.094 -6.428 -6.972 1.00 91.12 100 ALA A C 1
ATOM 770 O O . ALA A 1 100 ? -10.010 -7.009 -6.972 1.00 91.12 100 ALA A O 1
ATOM 771 N N . ILE A 1 101 ? -11.343 -5.378 -6.179 1.00 89.69 101 ILE A N 1
ATOM 772 C CA . ILE A 1 101 ? -10.350 -4.808 -5.249 1.00 89.69 101 ILE A CA 1
ATOM 773 C C . ILE A 1 101 ? -9.975 -5.827 -4.161 1.00 89.69 101 ILE A C 1
ATOM 775 O O . ILE A 1 101 ? -8.800 -6.065 -3.882 1.00 89.69 101 ILE A O 1
ATOM 779 N N . GLN A 1 102 ? -10.966 -6.489 -3.556 1.00 91.31 102 GLN A N 1
ATOM 780 C CA . GLN A 1 102 ? -10.718 -7.499 -2.525 1.00 91.31 102 GLN A CA 1
ATOM 781 C C . GLN A 1 102 ? -9.904 -8.675 -3.055 1.00 91.31 102 GLN A C 1
ATOM 783 O O . GLN A 1 102 ? -9.009 -9.131 -2.354 1.00 91.31 102 GLN A O 1
ATOM 788 N N . ALA A 1 103 ? -10.159 -9.130 -4.283 1.00 90.19 103 ALA A N 1
ATOM 789 C CA . ALA A 1 103 ? -9.405 -10.220 -4.896 1.00 90.19 103 ALA A CA 1
ATOM 790 C C . ALA A 1 103 ? -7.917 -9.889 -5.118 1.00 90.19 103 ALA A C 1
ATOM 792 O O . ALA A 1 103 ? -7.106 -10.802 -5.241 1.00 90.19 103 ALA A O 1
ATOM 793 N N . ARG A 1 104 ? -7.543 -8.601 -5.172 1.00 88.69 104 ARG A N 1
ATOM 794 C CA . ARG A 1 104 ? -6.142 -8.161 -5.303 1.00 88.69 104 ARG A CA 1
ATOM 795 C C . ARG A 1 104 ? -5.456 -7.969 -3.948 1.00 88.69 104 ARG A C 1
ATOM 797 O O . ARG A 1 104 ? -4.251 -8.200 -3.818 1.00 88.69 104 ARG A O 1
ATOM 804 N N . ILE A 1 105 ? -6.218 -7.579 -2.928 1.00 90.25 105 ILE A N 1
ATOM 805 C CA . ILE A 1 105 ? -5.703 -7.335 -1.574 1.00 90.25 105 ILE A CA 1
ATOM 806 C C . ILE A 1 105 ? -5.647 -8.620 -0.741 1.00 90.25 105 ILE A C 1
ATOM 808 O O . ILE A 1 105 ? -4.717 -8.780 0.046 1.00 90.25 105 ILE A O 1
ATOM 812 N N . LEU A 1 106 ? -6.633 -9.509 -0.888 1.00 89.62 106 LEU A N 1
ATOM 813 C CA . LEU A 1 106 ? -6.787 -10.722 -0.088 1.00 89.62 106 LEU A CA 1
ATOM 814 C C . LEU A 1 106 ? -6.230 -11.960 -0.814 1.00 89.62 106 LEU A C 1
ATOM 816 O O . LEU A 1 106 ? -6.325 -12.032 -2.039 1.00 89.62 106 LEU A O 1
ATOM 820 N N . PRO A 1 107 ? -5.715 -12.964 -0.077 1.00 89.38 107 PRO A N 1
ATOM 821 C CA . PRO A 1 107 ? -5.602 -13.032 1.385 1.00 89.38 107 PRO A CA 1
ATOM 822 C C . PRO A 1 107 ? -4.564 -12.053 1.957 1.00 89.38 107 PRO A C 1
ATOM 824 O O . PRO A 1 107 ? -3.723 -11.516 1.242 1.00 89.38 107 PRO A O 1
ATOM 827 N N . ALA A 1 108 ? -4.649 -11.783 3.264 1.00 87.06 108 ALA A N 1
ATOM 828 C CA . ALA A 1 108 ? -3.676 -10.919 3.923 1.00 87.06 108 ALA A CA 1
ATOM 829 C C . ALA A 1 108 ? -2.281 -11.557 3.891 1.00 87.06 108 ALA A C 1
ATOM 831 O O . ALA A 1 108 ? -2.083 -12.655 4.407 1.00 87.06 108 ALA A O 1
ATOM 832 N N . ARG A 1 109 ? -1.319 -10.830 3.314 1.00 87.06 109 ARG A N 1
ATOM 833 C CA . ARG A 1 109 ? 0.086 -11.252 3.197 1.00 87.06 109 ARG A CA 1
ATOM 834 C C . ARG A 1 109 ? 0.866 -11.093 4.491 1.00 87.06 109 ARG A C 1
ATOM 836 O O . ARG A 1 109 ? 1.826 -11.819 4.731 1.00 87.06 109 ARG A O 1
ATOM 843 N N . ASN A 1 110 ? 0.480 -10.114 5.307 1.00 90.12 110 ASN A N 1
ATOM 844 C CA . ASN A 1 110 ? 1.135 -9.856 6.577 1.00 90.12 110 ASN A CA 1
ATOM 845 C C . ASN A 1 110 ? 0.382 -10.574 7.706 1.00 90.12 110 ASN A C 1
ATOM 847 O O . ASN A 1 110 ? -0.838 -10.406 7.819 1.00 90.12 110 ASN A O 1
ATOM 851 N N . PRO A 1 111 ? 1.087 -11.345 8.555 1.00 90.69 111 PRO A N 1
ATOM 852 C CA . PRO A 1 111 ? 0.472 -12.004 9.697 1.00 90.69 111 PRO A CA 1
ATOM 853 C C . PRO A 1 111 ? 0.081 -10.978 10.760 1.00 90.69 111 PRO A C 1
ATOM 855 O O . PRO A 1 111 ? 0.698 -9.920 10.861 1.00 90.69 111 PRO A O 1
ATOM 858 N N . ASN A 1 112 ? -0.895 -11.320 11.596 1.00 93.06 112 ASN A N 1
ATOM 859 C CA . ASN A 1 112 ? -1.189 -10.533 12.789 1.00 93.06 112 ASN A CA 1
ATOM 860 C C . ASN A 1 112 ? -0.076 -10.749 13.828 1.00 93.06 112 ASN A C 1
ATOM 862 O O . ASN A 1 112 ? 0.262 -11.886 14.158 1.00 93.06 112 ASN A O 1
ATOM 866 N N . THR A 1 113 ? 0.482 -9.662 14.345 1.00 92.81 113 THR A N 1
ATOM 867 C CA . THR A 1 113 ? 1.514 -9.626 15.388 1.00 92.81 113 THR A CA 1
ATOM 868 C C . THR A 1 113 ? 0.921 -9.385 16.777 1.00 92.81 113 THR A C 1
ATOM 870 O O . THR A 1 113 ? 1.636 -9.476 17.774 1.00 92.81 113 THR A O 1
ATOM 873 N N . GLY A 1 114 ? -0.378 -9.077 16.871 1.00 93.38 114 GLY A N 1
ATOM 874 C CA . GLY A 1 114 ? -1.011 -8.626 18.108 1.00 93.38 114 GLY A CA 1
ATOM 875 C C . GLY A 1 114 ? -0.693 -7.165 18.429 1.00 93.38 114 GLY A C 1
ATOM 876 O O . GLY A 1 114 ? -0.874 -6.737 19.569 1.00 93.38 114 GLY A O 1
ATOM 877 N N . PHE A 1 115 ? -0.205 -6.403 17.447 1.00 93.69 115 PHE A N 1
ATOM 878 C CA . PHE A 1 115 ? 0.100 -4.981 17.571 1.00 93.69 115 PHE A CA 1
ATOM 879 C C . PHE A 1 115 ? -0.581 -4.205 16.436 1.00 93.69 115 PHE A C 1
ATOM 881 O O . PHE A 1 115 ? 0.048 -3.911 15.416 1.00 93.69 115 PHE A O 1
ATOM 888 N N . PRO A 1 116 ? -1.881 -3.888 16.578 1.00 94.94 116 PRO A N 1
ATOM 889 C CA . PRO A 1 116 ? -2.635 -3.222 15.527 1.00 94.94 116 PRO A CA 1
ATOM 890 C C . PRO A 1 116 ? -2.120 -1.804 15.267 1.00 94.94 116 PRO A C 1
ATOM 892 O O . PRO A 1 116 ? -2.016 -0.981 16.182 1.00 94.94 116 PRO A O 1
ATOM 895 N N . ILE A 1 117 ? -1.840 -1.503 14.002 1.00 95.25 117 ILE A N 1
ATOM 896 C CA . ILE A 1 117 ? -1.356 -0.197 13.552 1.00 95.25 117 ILE A CA 1
ATOM 897 C C . ILE A 1 117 ? -2.464 0.529 12.793 1.00 95.25 117 ILE A C 1
ATOM 899 O O . ILE A 1 117 ? -3.124 -0.032 11.916 1.00 95.25 117 ILE A O 1
ATOM 903 N N . LEU A 1 118 ? -2.633 1.814 13.094 1.00 95.75 118 LEU A N 1
ATOM 904 C CA . LEU A 1 118 ? -3.446 2.725 12.303 1.00 95.75 118 LEU A CA 1
ATOM 905 C C . LEU A 1 118 ? -2.604 3.357 11.187 1.00 95.75 118 LEU A C 1
ATOM 907 O O . LEU A 1 118 ? -1.756 4.213 11.432 1.00 95.75 118 LEU A O 1
ATOM 911 N N . HIS A 1 119 ? -2.881 2.989 9.941 1.00 94.81 119 HIS A N 1
ATOM 912 C CA . HIS A 1 119 ? -2.330 3.638 8.756 1.00 94.81 119 HIS A CA 1
ATOM 913 C C . HIS A 1 119 ? -3.262 4.762 8.301 1.00 94.81 119 HIS A C 1
ATOM 915 O O . HIS A 1 119 ? -4.317 4.501 7.720 1.00 94.81 119 HIS A O 1
ATOM 921 N N . ALA A 1 120 ? -2.871 6.016 8.521 1.00 93.88 120 ALA A N 1
ATOM 922 C CA . ALA A 1 120 ? -3.639 7.177 8.088 1.00 93.88 120 ALA A CA 1
ATOM 923 C C . ALA A 1 120 ? -2.957 7.850 6.890 1.00 93.88 120 ALA A C 1
ATOM 925 O O . ALA A 1 120 ? -1.848 8.371 7.001 1.00 93.88 120 ALA A O 1
ATOM 926 N N . ARG A 1 121 ? -3.619 7.841 5.729 1.00 92.31 121 ARG A N 1
ATOM 927 C CA . ARG A 1 121 ? -3.064 8.305 4.453 1.00 92.31 121 ARG A CA 1
ATOM 928 C C . ARG A 1 121 ? -3.859 9.450 3.848 1.00 92.31 121 ARG A C 1
ATOM 930 O O . ARG A 1 121 ? -5.088 9.406 3.808 1.00 92.31 121 ARG A O 1
ATOM 937 N N . ILE A 1 122 ? -3.155 10.436 3.301 1.00 90.44 122 ILE A N 1
ATOM 938 C CA . ILE A 1 122 ? -3.751 11.447 2.420 1.00 90.44 122 ILE A CA 1
ATOM 939 C C . ILE A 1 122 ? -3.560 10.996 0.967 1.00 90.44 122 ILE A C 1
ATOM 941 O O . ILE A 1 122 ? -2.426 10.829 0.526 1.00 90.44 122 ILE A O 1
ATOM 945 N N . VAL A 1 123 ? -4.665 10.797 0.248 1.00 87.88 123 VAL A N 1
ATOM 946 C CA . VAL A 1 123 ? -4.725 10.229 -1.110 1.00 87.88 123 VAL A CA 1
ATOM 947 C C . VAL A 1 123 ? -5.074 11.317 -2.117 1.00 87.88 123 VAL A C 1
ATOM 949 O O . VAL A 1 123 ? -5.886 12.188 -1.803 1.00 87.88 123 VAL A O 1
ATOM 952 N N . ASN A 1 124 ? -4.511 11.249 -3.327 1.00 82.44 124 ASN A N 1
ATOM 953 C CA . ASN A 1 124 ? -4.879 12.159 -4.408 1.00 82.44 124 ASN A CA 1
ATOM 954 C C . ASN A 1 124 ? -5.181 11.429 -5.733 1.00 82.44 124 ASN A C 1
ATOM 956 O O . ASN A 1 124 ? -6.344 11.116 -6.003 1.00 82.44 124 ASN A O 1
ATOM 960 N N . GLU A 1 125 ? -4.166 11.169 -6.563 1.00 77.50 125 GLU A N 1
ATOM 961 C CA . GLU A 1 125 ? -4.365 10.830 -7.985 1.00 77.50 125 GLU A CA 1
ATOM 962 C C . GLU A 1 125 ? -3.949 9.399 -8.355 1.00 77.50 125 GLU A C 1
ATOM 964 O O . GLU A 1 125 ? -4.469 8.851 -9.328 1.00 77.50 125 GLU A O 1
ATOM 969 N N . HIS A 1 126 ? -3.067 8.757 -7.585 1.00 82.38 126 HIS A N 1
ATOM 970 C CA . HIS A 1 126 ? -2.443 7.488 -7.973 1.00 82.38 126 HIS A CA 1
ATOM 971 C C . HIS A 1 126 ? -3.062 6.269 -7.270 1.00 82.38 126 HIS A C 1
ATOM 973 O O . HIS A 1 126 ? -2.411 5.584 -6.484 1.00 82.38 126 HIS A O 1
ATOM 979 N N . TYR A 1 127 ? -4.327 5.970 -7.584 1.00 84.44 127 TYR A N 1
ATOM 980 C CA . TYR A 1 127 ? -5.074 4.865 -6.959 1.00 84.44 127 TYR A CA 1
ATOM 981 C C . TYR A 1 127 ? -4.462 3.478 -7.202 1.00 84.44 127 TYR A C 1
ATOM 983 O O . TYR A 1 127 ? -4.454 2.668 -6.282 1.00 84.44 127 TYR A O 1
ATOM 991 N N . ASP A 1 128 ? -3.896 3.223 -8.384 1.00 84.75 128 ASP A N 1
ATOM 992 C CA . ASP A 1 128 ? -3.196 1.963 -8.677 1.00 84.75 128 ASP A CA 1
ATOM 993 C C . ASP A 1 128 ? -2.037 1.729 -7.699 1.00 84.75 128 ASP A C 1
ATOM 995 O O . ASP A 1 128 ? -1.887 0.657 -7.120 1.00 84.75 128 ASP A O 1
ATOM 999 N N . PHE A 1 129 ? -1.237 2.772 -7.469 1.00 86.44 129 PHE A N 1
ATOM 1000 C CA . PHE A 1 129 ? -0.112 2.715 -6.544 1.00 86.44 129 PHE A CA 1
ATOM 1001 C C . PHE A 1 129 ? -0.579 2.562 -5.097 1.00 86.44 129 PHE A C 1
ATOM 1003 O O . PHE A 1 129 ? 0.011 1.809 -4.326 1.00 86.44 129 PHE A O 1
ATOM 1010 N N . LEU A 1 130 ? -1.658 3.255 -4.727 1.00 89.56 130 LEU A N 1
ATOM 1011 C CA . LEU A 1 130 ? -2.282 3.118 -3.417 1.00 89.56 130 LEU A CA 1
ATOM 1012 C C . LEU A 1 130 ? -2.733 1.677 -3.153 1.00 89.56 130 LEU A C 1
ATOM 1014 O O . LEU A 1 130 ? -2.540 1.170 -2.047 1.00 89.56 130 LEU A O 1
ATOM 1018 N N . GLU A 1 131 ? -3.329 1.030 -4.152 1.00 89.69 131 GLU A N 1
ATOM 1019 C CA . GLU A 1 131 ? -3.782 -0.351 -4.053 1.00 89.69 131 GLU A CA 1
ATOM 1020 C C . GLU A 1 131 ? -2.605 -1.325 -3.924 1.00 89.69 131 GLU A C 1
ATOM 1022 O O . GLU A 1 131 ? -2.620 -2.153 -3.015 1.00 89.69 131 GLU A O 1
ATOM 1027 N N . ASP A 1 132 ? -1.548 -1.172 -4.727 1.00 89.00 132 ASP A N 1
ATOM 1028 C CA . ASP A 1 132 ? -0.324 -1.983 -4.613 1.00 89.00 132 ASP A CA 1
ATOM 1029 C C . ASP A 1 132 ? 0.323 -1.836 -3.223 1.00 89.00 132 ASP A C 1
ATOM 1031 O O . ASP A 1 132 ? 0.757 -2.805 -2.587 1.00 89.00 132 ASP A O 1
ATOM 1035 N N . GLN A 1 133 ? 0.349 -0.609 -2.701 1.00 91.12 133 GLN A N 1
ATOM 1036 C CA . GLN A 1 133 ? 0.833 -0.333 -1.354 1.00 91.12 133 GLN A CA 1
ATOM 1037 C C . GLN A 1 133 ? -0.043 -0.950 -0.264 1.00 91.12 133 GLN A C 1
ATOM 1039 O O . GLN A 1 133 ? 0.478 -1.405 0.756 1.00 91.12 133 GLN A O 1
ATOM 1044 N N . LEU A 1 134 ? -1.362 -0.959 -0.446 1.00 92.25 134 LEU A N 1
ATOM 1045 C CA . LEU A 1 134 ? -2.268 -1.618 0.482 1.00 92.25 134 LEU A CA 1
ATOM 1046 C C . LEU A 1 134 ? -2.080 -3.137 0.417 1.00 92.25 134 LEU A C 1
ATOM 1048 O O . LEU A 1 134 ? -1.860 -3.747 1.453 1.00 92.25 134 LEU A O 1
ATOM 1052 N N . ALA A 1 135 ? -2.061 -3.736 -0.773 1.00 91.25 135 ALA A N 1
ATOM 1053 C CA . ALA A 1 135 ? -1.918 -5.178 -0.976 1.00 91.25 135 ALA A CA 1
ATOM 1054 C C . ALA A 1 135 ? -0.615 -5.752 -0.387 1.00 91.25 135 ALA A C 1
ATOM 1056 O O . ALA A 1 135 ? -0.604 -6.876 0.118 1.00 91.25 135 ALA A O 1
ATOM 1057 N N . THR A 1 136 ? 0.474 -4.979 -0.423 1.00 90.25 136 THR A N 1
ATOM 1058 C CA . THR A 1 136 ? 1.788 -5.351 0.137 1.00 90.25 136 THR A CA 1
ATOM 1059 C C . THR A 1 136 ? 1.869 -5.199 1.659 1.00 90.25 136 THR A C 1
ATOM 1061 O O . THR A 1 136 ? 2.612 -5.934 2.308 1.00 90.25 136 THR A O 1
ATOM 1064 N N . ASN A 1 137 ? 1.098 -4.279 2.248 1.00 91.50 137 ASN A N 1
ATOM 1065 C CA . ASN A 1 137 ? 1.156 -3.936 3.677 1.00 91.50 137 ASN A CA 1
ATOM 1066 C C . ASN A 1 137 ? -0.111 -4.318 4.456 1.00 91.50 137 ASN A C 1
ATOM 1068 O O . ASN A 1 137 ? -0.260 -3.951 5.624 1.00 91.50 137 ASN A O 1
ATOM 1072 N N . TYR A 1 138 ? -1.054 -5.012 3.819 1.00 93.75 138 TYR A N 1
ATOM 1073 C CA . TYR A 1 138 ? -2.313 -5.376 4.449 1.00 93.75 138 TYR A CA 1
ATOM 1074 C C . TYR A 1 138 ? -2.088 -6.443 5.526 1.00 93.75 138 TYR A C 1
ATOM 1076 O O . TYR A 1 138 ? -1.567 -7.521 5.230 1.00 93.75 138 TYR A O 1
ATOM 1084 N N . ALA A 1 139 ? -2.505 -6.130 6.752 1.00 94.69 139 ALA A N 1
ATOM 1085 C CA . ALA A 1 139 ? -2.659 -7.053 7.868 1.00 94.69 139 ALA A CA 1
ATOM 1086 C C . ALA A 1 139 ? -4.085 -6.908 8.409 1.00 94.69 139 ALA A C 1
ATOM 1088 O O . ALA A 1 139 ? -4.610 -5.797 8.508 1.00 94.69 139 ALA A O 1
ATOM 1089 N N . SER A 1 140 ? -4.721 -8.025 8.761 1.00 94.62 140 SER A N 1
ATOM 1090 C CA . SER A 1 140 ? -6.144 -8.026 9.130 1.00 94.62 140 SER A CA 1
ATOM 1091 C C . SER A 1 140 ? -6.451 -7.302 10.446 1.00 94.62 140 SER A C 1
ATOM 1093 O O . SER A 1 140 ? -7.564 -6.814 10.624 1.00 94.62 140 SER A O 1
ATOM 1095 N N . GLU A 1 141 ? -5.477 -7.214 11.355 1.00 94.94 141 GLU A N 1
ATOM 1096 C CA . GLU A 1 141 ? -5.621 -6.488 12.621 1.00 94.94 141 GLU A CA 1
ATOM 1097 C C . GLU A 1 141 ? -5.476 -4.966 12.474 1.00 94.94 141 GLU A C 1
ATOM 1099 O O . GLU A 1 141 ? -5.965 -4.224 13.321 1.00 94.94 141 GLU A O 1
ATOM 1104 N N . ASN A 1 142 ? -4.835 -4.488 11.404 1.00 95.81 142 ASN A N 1
ATOM 1105 C CA . ASN A 1 142 ? -4.548 -3.070 11.220 1.00 95.81 142 ASN A CA 1
ATOM 1106 C C . ASN A 1 142 ? -5.797 -2.268 10.837 1.00 95.81 142 ASN A C 1
ATOM 1108 O O . ASN A 1 142 ? -6.751 -2.763 10.231 1.00 95.81 142 ASN A O 1
ATOM 1112 N N . VAL A 1 143 ? -5.759 -0.973 11.144 1.00 96.25 143 VAL A N 1
ATOM 1113 C CA . VAL A 1 143 ? -6.805 -0.016 10.782 1.00 96.25 143 VAL A CA 1
ATOM 1114 C C . VAL A 1 143 ? -6.287 0.880 9.663 1.00 96.25 143 VAL A C 1
ATOM 1116 O O . VAL A 1 143 ? -5.186 1.417 9.742 1.00 96.25 143 VAL A O 1
ATOM 1119 N N . TYR A 1 144 ? -7.088 1.078 8.617 1.00 94.75 144 TYR A N 1
ATOM 1120 C CA . TYR A 1 144 ? -6.703 1.874 7.451 1.00 94.75 144 TYR A CA 1
ATOM 1121 C C . TYR A 1 144 ? -7.652 3.059 7.279 1.00 94.75 144 TYR A C 1
ATOM 1123 O O . TYR A 1 144 ? -8.869 2.899 7.212 1.00 94.75 144 TYR A O 1
ATOM 1131 N N . CYS A 1 145 ? -7.085 4.258 7.207 1.00 94.25 145 CYS A N 1
ATOM 1132 C CA . CYS A 1 145 ? -7.799 5.520 7.095 1.00 94.25 145 CYS A CA 1
ATOM 1133 C C . CYS A 1 145 ? -7.276 6.282 5.873 1.00 94.25 145 CYS A C 1
ATOM 1135 O O . CYS A 1 145 ? -6.154 6.777 5.883 1.00 94.25 145 CYS A O 1
ATOM 1137 N N . PHE A 1 146 ? -8.080 6.380 4.813 1.00 92.62 146 PHE A N 1
ATOM 1138 C CA . PHE A 1 146 ? -7.723 7.093 3.584 1.00 92.62 146 PHE A CA 1
ATOM 1139 C C . PHE A 1 146 ? -8.554 8.373 3.455 1.00 92.62 146 PHE A C 1
ATOM 1141 O O . PHE A 1 146 ? -9.782 8.329 3.412 1.00 92.62 146 PHE A O 1
ATOM 1148 N N . SER A 1 147 ? -7.890 9.525 3.379 1.00 91.62 147 SER A N 1
ATOM 1149 C CA . SER A 1 147 ? -8.525 10.838 3.236 1.00 91.62 147 SER A CA 1
ATOM 1150 C C . SER A 1 147 ? -8.139 11.495 1.913 1.00 91.62 147 SER A C 1
ATOM 1152 O O . SER A 1 147 ? -6.956 11.698 1.665 1.00 91.62 147 SER A O 1
ATOM 1154 N N . LEU A 1 148 ? -9.119 11.890 1.095 1.00 87.50 148 LEU A N 1
ATOM 1155 C CA . LEU A 1 148 ? -8.890 12.523 -0.220 1.00 87.50 148 LEU A CA 1
ATOM 1156 C C . LEU A 1 148 ? -8.408 13.985 -0.149 1.00 87.50 148 LEU A C 1
ATOM 1158 O O . LEU A 1 148 ? -8.087 14.590 -1.165 1.00 87.50 148 LEU A O 1
ATOM 1162 N N . ASP A 1 149 ? -8.433 14.597 1.034 1.00 80.38 149 ASP A N 1
ATOM 1163 C CA . ASP A 1 149 ? -8.038 15.990 1.243 1.00 80.38 149 ASP A CA 1
ATOM 1164 C C . ASP A 1 149 ? -7.426 16.144 2.638 1.00 80.38 149 ASP A C 1
ATOM 1166 O O . ASP A 1 149 ? -7.839 15.474 3.590 1.00 80.38 149 ASP A O 1
ATOM 1170 N N . LYS A 1 150 ? -6.474 17.072 2.786 1.00 74.94 150 LYS A N 1
ATOM 1171 C CA . LYS A 1 150 ? -5.828 17.368 4.072 1.00 74.94 150 LYS A CA 1
ATOM 1172 C C . LYS A 1 150 ? -6.841 17.732 5.165 1.00 74.94 150 LYS A C 1
ATOM 1174 O O . LYS A 1 150 ? -6.643 17.375 6.322 1.00 74.94 150 LYS A O 1
ATOM 1179 N N . LYS A 1 151 ? -7.932 18.421 4.817 1.00 77.25 151 LYS A N 1
ATOM 1180 C CA . LYS A 1 151 ? -9.007 18.779 5.754 1.00 77.25 151 LYS A CA 1
ATOM 1181 C C . LYS A 1 151 ? -9.823 17.558 6.180 1.00 77.25 151 LYS A C 1
ATOM 1183 O O . LYS A 1 151 ? -10.236 17.493 7.332 1.00 77.25 151 LYS A O 1
ATOM 1188 N N . ALA A 1 152 ? -9.992 16.577 5.291 1.00 82.62 152 ALA A N 1
ATOM 1189 C CA . ALA A 1 152 ? -10.712 15.334 5.573 1.00 82.62 152 ALA A CA 1
ATOM 1190 C C . ALA A 1 152 ? -9.901 14.346 6.435 1.00 82.62 152 ALA A C 1
ATOM 1192 O O . ALA A 1 152 ? -10.465 13.406 6.993 1.00 82.62 152 ALA A O 1
ATOM 1193 N N . HIS A 1 153 ? -8.591 14.562 6.579 1.00 84.06 153 HIS A N 1
ATOM 1194 C CA . HIS A 1 153 ? -7.717 13.702 7.375 1.00 84.06 153 HIS A CA 1
ATOM 1195 C C . HIS A 1 153 ? -8.142 13.644 8.847 1.00 84.06 153 HIS A C 1
ATOM 1197 O O . HIS A 1 153 ? -8.267 12.566 9.425 1.00 84.06 153 HIS A O 1
ATOM 1203 N N . LEU A 1 154 ? -8.457 14.801 9.440 1.00 85.56 154 LEU A N 1
ATOM 1204 C CA . LEU A 1 154 ? -8.934 14.868 10.822 1.00 85.56 154 LEU A CA 1
ATOM 1205 C C . LEU A 1 154 ? -10.274 14.154 11.008 1.00 85.56 154 LEU A C 1
ATOM 1207 O O . LEU A 1 154 ? -10.504 13.561 12.058 1.00 85.56 154 LEU A O 1
ATOM 1211 N N . ASP A 1 155 ? -11.156 14.201 10.012 1.00 90.12 155 ASP A N 1
ATOM 1212 C CA . ASP A 1 155 ? -12.457 13.541 10.096 1.00 90.12 155 ASP A CA 1
ATOM 1213 C C . ASP A 1 155 ? -12.316 12.023 10.015 1.00 90.12 155 ASP A C 1
ATOM 1215 O O . ASP A 1 155 ? -12.922 11.310 10.811 1.00 90.12 155 ASP A O 1
ATOM 1219 N N . CYS A 1 156 ? -11.430 11.527 9.154 1.00 90.31 156 CYS A N 1
ATOM 1220 C CA . CYS A 1 156 ? -11.113 10.106 9.098 1.00 90.31 156 CYS A CA 1
ATOM 1221 C C . CYS A 1 156 ? -10.516 9.598 10.425 1.00 90.31 156 CYS A C 1
ATOM 1223 O O . CYS A 1 156 ? -10.968 8.586 10.958 1.00 90.31 156 CYS A O 1
ATOM 1225 N N . MET A 1 157 ? -9.603 10.361 11.037 1.00 88.62 157 MET A N 1
ATOM 1226 C CA . MET A 1 157 ? -9.033 10.035 12.352 1.00 88.62 157 MET A CA 1
ATOM 1227 C C . MET A 1 157 ? -10.074 10.026 13.482 1.00 88.62 157 MET A C 1
ATOM 1229 O O . MET A 1 157 ? -9.959 9.245 14.425 1.00 88.62 157 MET A O 1
ATOM 1233 N N . LYS A 1 158 ? -11.117 10.866 13.408 1.00 92.38 158 LYS A N 1
ATOM 1234 C CA . LYS A 1 158 ? -12.227 10.829 14.378 1.00 92.38 158 LYS A CA 1
ATOM 1235 C C . LYS A 1 158 ? -13.038 9.537 14.265 1.00 92.38 158 LYS A C 1
ATOM 1237 O O . LYS A 1 158 ? -13.449 9.017 15.294 1.00 92.38 158 LYS A O 1
ATOM 1242 N N . LEU A 1 159 ? -13.252 9.022 13.051 1.00 92.81 159 LEU A N 1
ATOM 1243 C CA . LEU A 1 159 ? -14.052 7.812 12.809 1.00 92.81 159 LEU A CA 1
ATOM 1244 C C . LEU A 1 159 ? -13.382 6.533 13.325 1.00 92.81 159 LEU A C 1
ATOM 1246 O O . LEU A 1 159 ? -14.066 5.576 13.676 1.00 92.81 159 LEU A O 1
ATOM 1250 N N . VAL A 1 160 ? -12.050 6.515 13.381 1.00 94.31 160 VAL A N 1
ATOM 1251 C CA . VAL A 1 160 ? -11.263 5.361 13.848 1.00 94.31 160 VAL A CA 1
ATOM 1252 C C . VAL A 1 160 ? -10.820 5.485 15.307 1.00 94.31 160 VAL A C 1
ATOM 1254 O O . VAL A 1 160 ? -10.041 4.665 15.788 1.00 94.31 160 VAL A O 1
ATOM 1257 N N . ARG A 1 161 ? -11.317 6.496 16.031 1.00 92.25 161 ARG A N 1
ATOM 1258 C CA . ARG A 1 161 ? -10.955 6.743 17.433 1.00 92.25 161 ARG A CA 1
ATOM 1259 C C . ARG A 1 161 ? -11.358 5.598 18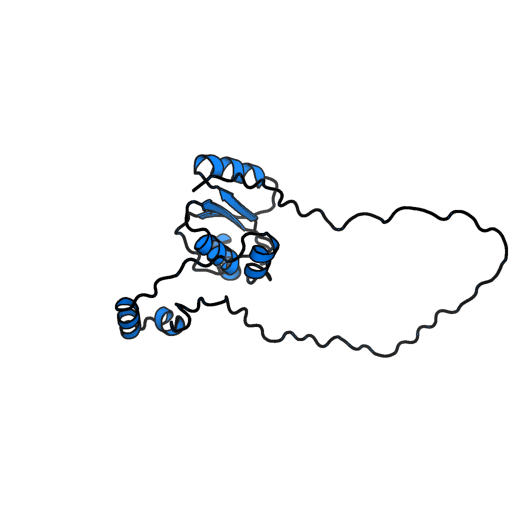.360 1.00 92.25 161 ARG A C 1
ATOM 1261 O O . ARG A 1 161 ? -10.601 5.272 19.262 1.00 92.25 161 ARG A O 1
ATOM 1268 N N . ASP A 1 162 ? -12.514 4.991 18.111 1.00 94.31 162 ASP A N 1
ATOM 1269 C CA . ASP A 1 162 ? -13.054 3.913 18.949 1.00 94.31 162 ASP A CA 1
ATOM 1270 C C . ASP A 1 162 ? -12.562 2.521 18.504 1.00 94.31 162 ASP A C 1
ATOM 1272 O O . ASP A 1 162 ? -13.043 1.494 18.983 1.00 94.31 162 ASP A O 1
ATOM 1276 N N . LYS A 1 163 ? -11.628 2.464 17.544 1.00 94.69 163 LYS A N 1
ATOM 1277 C CA . LYS A 1 163 ? -10.967 1.224 17.122 1.00 94.69 163 LYS A CA 1
ATOM 1278 C C . LYS A 1 163 ? -9.733 0.975 17.985 1.00 94.69 163 LYS A C 1
ATOM 1280 O O . LYS A 1 163 ? -9.104 1.909 18.465 1.00 94.69 163 LYS A O 1
ATOM 1285 N N . THR A 1 164 ? -9.369 -0.292 18.141 1.00 94.69 164 THR A N 1
ATOM 1286 C CA . THR A 1 164 ? -8.168 -0.708 18.870 1.00 94.69 164 THR A CA 1
ATOM 1287 C C . THR A 1 164 ? -6.941 -0.592 17.972 1.00 94.69 164 THR A C 1
ATOM 1289 O O . THR A 1 164 ? -6.855 -1.287 16.961 1.00 94.69 164 THR A O 1
ATOM 1292 N N . TRP A 1 165 ? -6.008 0.282 18.335 1.00 95.38 165 TRP A N 1
ATOM 1293 C CA . TRP A 1 165 ? -4.692 0.409 17.713 1.00 95.38 165 TRP A CA 1
ATOM 1294 C C . TRP A 1 165 ? -3.690 0.964 18.722 1.00 95.38 165 TRP A C 1
ATOM 1296 O O . TRP A 1 165 ? -4.053 1.734 19.607 1.00 95.38 165 TRP A O 1
ATOM 1306 N N . GLU A 1 166 ? -2.434 0.555 18.579 1.00 94.38 166 GLU A N 1
ATOM 1307 C CA . GLU A 1 166 ? -1.347 0.881 19.511 1.00 94.38 166 GLU A CA 1
ATOM 1308 C C . GLU A 1 166 ? -0.455 2.007 18.976 1.00 94.38 166 GLU A C 1
ATOM 1310 O O . GLU A 1 166 ? 0.125 2.786 19.731 1.00 94.38 166 GLU A O 1
ATOM 1315 N N . TYR A 1 167 ? -0.350 2.116 17.648 1.00 93.94 167 TYR A N 1
ATOM 1316 C CA . TYR A 1 167 ? 0.496 3.100 16.982 1.00 93.94 167 TYR A CA 1
ATOM 1317 C C . TYR A 1 167 ? -0.175 3.660 15.730 1.00 93.94 167 TYR A C 1
ATOM 1319 O O . TYR A 1 167 ? -0.989 2.991 15.093 1.00 93.94 167 TYR A O 1
ATOM 1327 N N . VAL A 1 168 ? 0.190 4.887 15.354 1.00 93.31 168 VAL A N 1
ATOM 1328 C CA . VAL A 1 168 ? -0.301 5.552 14.143 1.00 93.31 168 VAL A CA 1
ATOM 1329 C C . VAL A 1 168 ? 0.852 5.889 13.204 1.00 93.31 168 VAL A C 1
ATOM 1331 O O . VAL A 1 168 ? 1.838 6.504 13.602 1.00 93.31 168 VAL A O 1
ATOM 1334 N N . ILE A 1 169 ? 0.700 5.528 11.931 1.00 93.06 169 ILE A N 1
ATOM 1335 C CA . ILE A 1 169 ? 1.607 5.909 10.848 1.00 93.06 169 ILE A CA 1
ATOM 1336 C C . ILE A 1 169 ? 0.861 6.867 9.924 1.00 93.06 169 ILE A C 1
ATOM 1338 O O . ILE A 1 169 ? -0.114 6.489 9.268 1.00 93.06 169 ILE A O 1
ATOM 1342 N N . LEU A 1 170 ? 1.341 8.107 9.863 1.00 91.88 170 LEU A N 1
ATOM 1343 C CA . LEU A 1 170 ? 0.867 9.108 8.914 1.00 91.88 170 LEU A CA 1
ATOM 1344 C C . LEU A 1 170 ? 1.656 8.966 7.610 1.00 91.88 170 LEU A C 1
ATOM 1346 O O . LEU A 1 170 ? 2.883 9.006 7.642 1.00 91.88 170 LEU A O 1
ATOM 1350 N N . MET A 1 171 ? 0.964 8.806 6.484 1.00 90.94 171 MET A N 1
ATOM 1351 C CA . MET A 1 171 ? 1.589 8.664 5.164 1.00 90.94 171 MET A CA 1
ATOM 1352 C C . MET A 1 171 ? 0.979 9.616 4.135 1.00 90.94 171 MET A C 1
ATOM 1354 O O . MET A 1 171 ? -0.212 9.942 4.158 1.00 90.94 171 MET A O 1
ATOM 1358 N N . GLN A 1 172 ? 1.812 10.031 3.195 1.00 87.88 172 GLN A N 1
ATOM 1359 C CA . GLN A 1 172 ? 1.442 10.727 1.972 1.00 87.88 172 GLN A CA 1
ATOM 1360 C C . GLN A 1 172 ? 1.366 9.739 0.798 1.00 87.88 172 GLN A C 1
ATOM 1362 O O . GLN A 1 172 ? 1.825 8.603 0.893 1.00 87.88 172 GLN A O 1
ATOM 1367 N N . ASP A 1 173 ? 0.804 10.185 -0.328 1.00 84.06 173 ASP A N 1
ATOM 1368 C CA . ASP A 1 173 ? 0.579 9.355 -1.525 1.00 84.06 173 ASP A CA 1
ATOM 1369 C C . ASP A 1 173 ? 1.866 8.709 -2.083 1.00 84.06 173 ASP A C 1
ATOM 1371 O O . ASP A 1 173 ? 1.821 7.618 -2.636 1.00 84.06 173 ASP A O 1
ATOM 1375 N N . HIS A 1 174 ? 3.029 9.349 -1.896 1.00 86.06 174 HIS A N 1
ATOM 1376 C CA . HIS A 1 174 ? 4.325 8.884 -2.420 1.00 86.06 174 HIS A CA 1
ATOM 1377 C C . HIS A 1 174 ? 5.199 8.157 -1.391 1.00 86.06 174 HIS A C 1
ATOM 1379 O O . HIS A 1 174 ? 6.296 7.711 -1.734 1.00 86.06 174 HIS A O 1
ATOM 1385 N N . ASP A 1 175 ? 4.747 8.049 -0.141 1.00 90.19 175 ASP A N 1
ATOM 1386 C CA . ASP A 1 175 ? 5.481 7.293 0.869 1.00 90.19 175 ASP A CA 1
ATOM 1387 C C . ASP A 1 175 ? 5.327 5.800 0.587 1.00 90.19 175 ASP A C 1
ATOM 1389 O O . ASP A 1 175 ? 4.245 5.355 0.210 1.00 90.19 175 ASP A O 1
ATOM 1393 N N . VAL A 1 176 ? 6.403 5.034 0.779 1.00 91.19 176 VAL A N 1
ATOM 1394 C CA . VAL A 1 176 ? 6.424 3.575 0.605 1.00 91.19 176 VAL A CA 1
ATOM 1395 C C . VAL A 1 176 ? 6.987 2.931 1.857 1.00 91.19 176 VAL A C 1
ATOM 1397 O O . VAL A 1 176 ? 8.049 3.315 2.351 1.00 91.19 176 VAL A O 1
ATOM 1400 N N . LEU A 1 177 ? 6.289 1.916 2.354 1.00 91.69 177 LEU A N 1
ATOM 1401 C CA . LEU A 1 177 ? 6.777 1.097 3.452 1.00 91.69 177 LEU A CA 1
ATOM 1402 C C . LEU A 1 177 ? 7.837 0.120 2.933 1.00 91.69 177 LEU A C 1
ATOM 1404 O O . LEU A 1 177 ? 7.600 -0.652 2.009 1.00 91.69 177 LEU A O 1
ATOM 1408 N N . ILE A 1 178 ? 9.018 0.168 3.545 1.00 91.75 178 ILE A N 1
ATOM 1409 C CA . ILE A 1 178 ? 10.158 -0.716 3.239 1.00 91.75 178 ILE A CA 1
ATOM 1410 C C . ILE A 1 178 ? 10.315 -1.851 4.260 1.00 91.75 178 ILE A C 1
ATOM 1412 O O . ILE A 1 178 ? 11.287 -2.603 4.210 1.00 91.75 178 ILE A O 1
ATOM 1416 N N . LYS A 1 179 ? 9.400 -1.918 5.230 1.00 91.06 179 LYS A N 1
ATOM 1417 C CA . LYS A 1 179 ? 9.356 -2.909 6.300 1.00 91.06 179 LYS A CA 1
ATOM 1418 C C . LYS A 1 179 ? 7.992 -3.562 6.308 1.00 91.06 179 LYS A C 1
ATOM 1420 O O . LYS A 1 179 ? 6.984 -2.871 6.198 1.00 91.06 179 LYS A O 1
ATOM 1425 N N . THR A 1 180 ? 7.992 -4.879 6.447 1.00 90.88 180 THR A N 1
ATOM 1426 C CA . THR A 1 180 ? 6.767 -5.657 6.643 1.00 90.88 180 THR A CA 1
ATOM 1427 C C . THR A 1 180 ? 6.157 -5.353 8.010 1.00 90.88 180 THR A C 1
ATOM 1429 O O . THR A 1 180 ? 6.840 -4.853 8.911 1.00 90.88 180 THR A O 1
ATOM 1432 N N . HIS A 1 181 ? 4.877 -5.688 8.195 1.00 90.88 181 HIS A N 1
ATOM 1433 C CA . HIS A 1 181 ? 4.191 -5.485 9.477 1.00 90.88 181 HIS A CA 1
ATOM 1434 C C . HIS A 1 181 ? 4.948 -6.155 10.639 1.00 90.88 181 HIS A C 1
ATOM 1436 O O . HIS A 1 181 ? 5.232 -5.509 11.649 1.00 90.88 181 HIS A O 1
ATOM 1442 N N . GLY A 1 182 ? 5.403 -7.398 10.436 1.00 88.81 182 GLY A N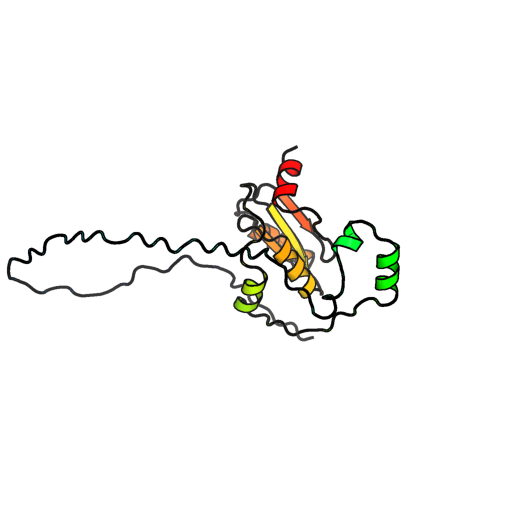 1
ATOM 1443 C CA . GLY A 1 182 ? 6.199 -8.155 11.410 1.00 88.81 182 GLY A CA 1
ATOM 1444 C C . GLY A 1 182 ? 7.570 -7.552 11.735 1.00 88.81 182 GLY A C 1
ATOM 1445 O O . GLY A 1 182 ? 8.047 -7.683 12.855 1.00 88.81 182 GLY A O 1
ATOM 1446 N N . GLU A 1 183 ? 8.207 -6.850 10.796 1.00 89.19 183 GLU A N 1
ATOM 1447 C CA . GLU A 1 183 ? 9.463 -6.137 11.074 1.00 89.19 183 GLU A CA 1
ATOM 1448 C C . GLU A 1 183 ? 9.246 -4.800 11.797 1.00 89.19 183 GLU A C 1
ATOM 1450 O O . GLU A 1 183 ? 10.165 -4.287 12.441 1.00 89.19 183 GLU A O 1
ATOM 1455 N N . SER A 1 184 ? 8.069 -4.193 11.637 1.00 85.56 184 SER A N 1
ATOM 1456 C CA . SER A 1 184 ? 7.771 -2.866 12.176 1.00 85.56 184 SER A CA 1
ATOM 1457 C C . SER A 1 184 ? 7.457 -2.893 13.677 1.00 85.56 184 SER A C 1
ATOM 1459 O O . SER A 1 184 ? 7.903 -2.014 14.413 1.00 85.56 184 SER A O 1
ATOM 1461 N N . GLU A 1 185 ? 6.772 -3.939 14.147 1.00 83.81 185 GLU A N 1
ATOM 1462 C CA . GLU A 1 185 ? 6.283 -4.077 15.525 1.00 83.81 185 GLU A CA 1
ATOM 1463 C C . GLU A 1 185 ? 7.387 -3.976 16.600 1.00 83.81 185 GLU A C 1
ATOM 1465 O O . GLU A 1 185 ? 7.262 -3.119 17.482 1.00 83.81 185 GLU A O 1
ATOM 1470 N N . PRO A 1 186 ? 8.518 -4.708 16.517 1.00 77.38 186 PRO A N 1
ATOM 1471 C CA . PRO A 1 186 ? 9.573 -4.616 17.529 1.00 77.38 186 PRO A CA 1
ATOM 1472 C C . PRO A 1 186 ? 10.178 -3.214 17.666 1.00 77.38 186 PRO A C 1
ATOM 1474 O O . PRO A 1 186 ? 10.657 -2.849 18.736 1.00 77.38 186 PRO A O 1
ATOM 1477 N N . ARG A 1 187 ? 10.159 -2.412 16.592 1.00 79.88 187 ARG A N 1
ATOM 1478 C CA . ARG A 1 187 ? 10.714 -1.051 16.584 1.00 79.88 187 ARG A CA 1
ATOM 1479 C C . ARG A 1 187 ? 9.811 -0.044 17.294 1.00 79.88 187 ARG A C 1
ATOM 1481 O O . ARG A 1 187 ? 10.312 0.952 17.798 1.00 79.88 187 ARG A O 1
ATOM 1488 N N . TYR A 1 188 ? 8.502 -0.271 17.323 1.00 81.25 188 TYR A N 1
ATOM 1489 C CA . TYR A 1 188 ? 7.577 0.629 18.018 1.00 81.25 188 TYR A CA 1
ATOM 1490 C C . TYR A 1 188 ? 7.527 0.377 19.528 1.00 81.25 188 TYR A C 1
ATOM 1492 O O . TYR A 1 188 ? 7.074 1.244 20.270 1.00 81.25 188 TYR A O 1
ATOM 1500 N N . LYS A 1 189 ? 8.004 -0.789 19.981 1.00 75.88 189 LYS A N 1
ATOM 1501 C CA . LYS A 1 189 ? 8.051 -1.178 21.398 1.00 75.88 189 LYS A CA 1
ATOM 1502 C C . LYS A 1 189 ? 9.362 -0.816 22.114 1.00 75.88 189 LYS A C 1
ATOM 1504 O O . LYS A 1 189 ? 9.425 -0.986 23.330 1.00 75.88 189 LYS A O 1
ATOM 1509 N N . SER A 1 190 ? 10.394 -0.373 21.387 1.00 66.62 190 SER A N 1
ATOM 1510 C CA . SER A 1 190 ? 11.709 0.021 21.930 1.00 66.62 190 SER A CA 1
ATOM 1511 C C . SER A 1 190 ? 11.748 1.479 22.365 1.00 66.62 190 SER A C 1
ATOM 1513 O O . SER A 1 190 ? 12.302 1.749 23.451 1.00 66.62 190 SER A O 1
#

Organism: Pristionchus pacificus (NCBI:txid54126)

Secondary structure (DSSP, 8-state):
--------------S------------------------------------------PPPGGGTT--HHHHHTT-HHHHHHHHHTPPPPPP-----SHHHHHHHHPSPSBPP-S--EEEEEE--S-HHHHHHHHHHH-BTT-EEEEESSHHHHHHHHHHTTTS--SEEEEE-TT----S-HHHHHHHH--

Foldseek 3Di:
DDDDPDDDDPDDDPDDDDDDDDDDDDDDDDDDDDDDPPPDDDPPPVPPPPVVCPVPQDDDPQCPPPDVVCVVVPVVVVVVVCVVVPGDDDDDCQDDDPVSLCVNQPDPPAEDPVAEEEEQEADEDCVVLVSVQNSQAPYPRYHYFYHPDPVCSVVSVVVCVPPDHDYYDYYYHPDHDPDHPVRVVVVVVD

pLDDT: mean 74.51, std 24.24, range [27.81, 97.81]

Radius of gyration: 25.12 Å; chains: 1; bounding box: 76×64×43 Å

Sequence (190 aa):
MKRRRIESNMLAPGVHTFCFLTMVSALSLGIFVISSLNLGLGSNEPLDQHENIVDVLPKRSETAHVDCARLIRGDTGYAKEIAMNRPKLEPVDLGWDCSAIQARILPARNPNTGFPILHARIVNEHYDFLEDQLATNYASENVYCFSLDKKAHLDCMKLVRDKTWEYVILMQDHDVLIKTHGESEPRYKS